Protein AF-A0A9D4V4A6-F1 (afdb_monomer)

InterPro domains:
  IPR002123 Phospholipid/glycerol acyltransferase [PF01553] (183-308)
  IPR002123 Phospholipid/glycerol acyltransferase [SM00563] (198-311)
  IPR004552 1-acyl-sn-glycerol-3-phosphate acyltransferase [TIGR00530] (189-308)

Nearest PDB structures (foldseek):
  5kym-assembly1_A  TM=8.518E-01  e=1.579E-15  Thermotoga maritima MSB8
  5kym-assembly2_B  TM=8.111E-01  e=7.199E-15  Thermotoga maritima MSB8

pLDDT: mean 73.43, std 29.11, range [24.08, 98.38]

Structure (mmCIF, N/CA/C/O backbone):
data_AF-A0A9D4V4A6-F1
#
_entry.id   AF-A0A9D4V4A6-F1
#
loop_
_atom_site.group_PDB
_atom_site.id
_atom_site.type_symbol
_atom_site.label_atom_id
_atom_site.label_alt_id
_atom_site.label_comp_id
_atom_site.label_asym_id
_atom_site.label_entity_id
_atom_site.label_seq_id
_atom_site.pdbx_PDB_ins_code
_atom_site.Cartn_x
_atom_site.Cartn_y
_atom_site.Cartn_z
_atom_site.occupancy
_atom_site.B_iso_or_equiv
_atom_site.auth_seq_id
_atom_site.auth_comp_id
_atom_site.auth_asym_id
_atom_site.auth_atom_id
_atom_site.pdbx_PDB_model_num
ATOM 1 N N . MET A 1 1 ? -19.886 52.921 24.841 1.00 33.12 1 MET A N 1
ATOM 2 C CA . MET A 1 1 ? -18.848 53.547 25.677 1.00 33.12 1 MET A CA 1
ATOM 3 C C . MET A 1 1 ? -18.000 52.444 26.282 1.00 33.12 1 MET A C 1
ATOM 5 O O . MET A 1 1 ? -18.540 51.605 26.983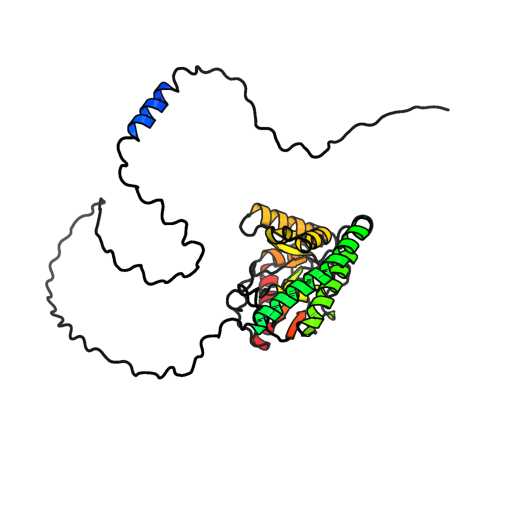 1.00 33.12 1 MET A O 1
ATOM 9 N N . ASP A 1 2 ? -16.739 52.413 25.853 1.00 33.19 2 ASP A N 1
ATOM 10 C CA . ASP A 1 2 ? -15.513 52.000 26.553 1.00 33.19 2 ASP A CA 1
ATOM 11 C C . ASP A 1 2 ? -15.452 50.735 27.424 1.00 33.19 2 ASP A C 1
ATOM 13 O O . ASP A 1 2 ? -15.999 50.678 28.517 1.00 33.19 2 ASP A O 1
ATOM 17 N N . ALA A 1 3 ? -14.615 49.785 26.980 1.00 35.69 3 ALA A N 1
ATOM 18 C CA . ALA A 1 3 ? -13.300 49.487 27.587 1.00 35.69 3 ALA A CA 1
ATOM 19 C C . ALA A 1 3 ? -12.533 48.493 26.665 1.00 35.69 3 ALA A C 1
ATOM 21 O O . ALA A 1 3 ? -12.956 47.356 26.494 1.00 35.69 3 ALA A O 1
ATOM 22 N N . ILE A 1 4 ? -11.594 48.935 25.806 1.00 36.28 4 ILE A N 1
ATOM 23 C CA . ILE A 1 4 ? -10.124 49.075 26.026 1.00 36.28 4 ILE A CA 1
ATOM 24 C C . ILE A 1 4 ? -9.421 47.694 26.152 1.00 36.28 4 ILE A C 1
ATOM 26 O O . ILE A 1 4 ? -9.558 47.022 27.160 1.00 36.28 4 ILE A O 1
ATOM 30 N N . ARG A 1 5 ? -8.847 47.119 25.074 1.00 34.75 5 ARG A N 1
ATOM 31 C CA . ARG A 1 5 ? -7.484 47.256 24.464 1.00 34.75 5 ARG A CA 1
ATOM 32 C C . ARG A 1 5 ? -6.337 46.419 25.105 1.00 34.75 5 ARG A C 1
ATOM 34 O O . ARG A 1 5 ? -5.796 46.819 26.125 1.00 34.75 5 ARG A O 1
ATOM 41 N N . LYS A 1 6 ? -5.836 45.459 24.285 1.00 40.34 6 LYS A N 1
ATOM 42 C CA . LYS A 1 6 ? -4.432 44.970 24.058 1.00 40.34 6 LYS A CA 1
ATOM 43 C C . LYS A 1 6 ? -3.769 43.975 25.057 1.00 40.34 6 LYS A C 1
ATOM 45 O O . LYS A 1 6 ? -4.149 43.979 26.216 1.00 40.34 6 LYS A O 1
ATOM 50 N N . PRO A 1 7 ? -2.658 43.266 24.684 1.00 43.44 7 PRO A N 1
ATOM 51 C CA . PRO A 1 7 ? -2.226 42.712 23.377 1.00 43.44 7 PRO A CA 1
ATOM 52 C C . PRO A 1 7 ? -1.572 41.285 23.420 1.00 43.44 7 PRO A C 1
ATOM 54 O O . PRO A 1 7 ? -1.408 40.667 24.463 1.00 43.44 7 PRO A O 1
ATOM 57 N N . LEU A 1 8 ? -1.179 40.823 22.220 1.00 38.34 8 LEU A N 1
ATOM 58 C CA . LEU A 1 8 ? -0.361 39.669 21.782 1.00 38.34 8 LEU A CA 1
ATOM 59 C C . LEU A 1 8 ? 0.948 39.350 22.550 1.00 38.34 8 LEU A C 1
ATOM 61 O O . LEU A 1 8 ? 1.603 40.278 23.015 1.00 38.34 8 LEU A O 1
ATOM 65 N N . LEU A 1 9 ? 1.366 38.062 22.478 1.00 34.69 9 LEU A N 1
ATOM 66 C CA . LEU A 1 9 ? 2.729 37.445 22.374 1.00 34.69 9 LEU A CA 1
ATOM 67 C C . LEU A 1 9 ? 2.774 36.140 23.213 1.00 34.69 9 LEU A C 1
ATOM 69 O O . LEU A 1 9 ? 2.310 36.145 24.340 1.00 34.69 9 LEU A O 1
ATOM 73 N N . GLY A 1 10 ? 3.301 34.974 22.826 1.00 28.73 10 GLY A N 1
ATOM 74 C CA . GLY A 1 10 ? 3.976 34.443 21.642 1.00 28.73 10 GLY A CA 1
ATOM 75 C C . GLY A 1 10 ? 4.349 32.970 21.942 1.00 28.73 10 GLY A C 1
ATOM 76 O O . GLY A 1 10 ? 4.636 32.633 23.088 1.00 28.73 10 GLY A O 1
ATOM 77 N N . LEU A 1 11 ? 4.323 32.072 20.950 1.00 35.72 11 LEU A N 1
ATOM 78 C CA . LEU A 1 11 ? 4.857 30.702 21.069 1.00 35.72 11 LEU A CA 1
ATOM 79 C C . LEU A 1 11 ? 5.768 30.403 19.862 1.00 35.72 11 LEU A C 1
ATOM 81 O O . LEU A 1 11 ? 5.496 30.906 18.771 1.00 35.72 11 LEU A O 1
ATOM 85 N N . PRO A 1 12 ? 6.882 29.670 20.051 1.00 34.72 12 PRO A N 1
ATOM 86 C CA . PRO A 1 12 ? 8.100 29.902 19.280 1.00 34.72 12 PRO A CA 1
ATOM 87 C C . PRO A 1 12 ? 8.178 29.126 17.958 1.00 34.72 12 PRO A C 1
ATOM 89 O O . PRO A 1 12 ? 7.567 28.073 17.775 1.00 34.72 12 PRO A O 1
ATOM 92 N N . SER A 1 13 ? 8.991 29.671 17.051 1.00 37.06 13 SER A N 1
ATOM 93 C CA . SER A 1 13 ? 9.368 29.124 15.745 1.00 37.06 13 SER A CA 1
ATOM 94 C C . SER A 1 13 ? 10.394 27.970 15.847 1.00 37.06 13 SER A C 1
ATOM 96 O O . SER A 1 13 ? 11.040 27.789 16.885 1.00 37.06 13 SER A O 1
ATOM 98 N N . PRO A 1 14 ? 10.562 27.151 14.786 1.00 35.34 14 PRO A N 1
ATOM 99 C CA . PRO A 1 14 ? 11.299 25.892 14.846 1.00 35.34 14 PRO A CA 1
ATOM 100 C C . PRO A 1 14 ? 12.791 26.068 14.516 1.00 35.34 14 PRO A C 1
ATOM 102 O O . PRO A 1 14 ? 13.216 25.808 13.395 1.00 35.34 14 PRO A O 1
ATOM 105 N N . THR A 1 15 ? 13.609 26.459 15.495 1.00 37.03 15 THR A N 1
ATOM 106 C CA . THR A 1 15 ? 15.091 26.395 15.392 1.00 37.03 15 THR A CA 1
ATOM 107 C C . THR A 1 15 ? 15.805 25.953 16.678 1.00 37.03 15 THR A C 1
ATOM 109 O O . THR A 1 15 ? 17.029 26.009 16.768 1.00 37.03 15 THR A O 1
ATOM 112 N N . ALA A 1 16 ? 15.095 25.414 17.670 1.00 35.25 16 ALA A N 1
ATOM 113 C CA . ALA A 1 16 ? 15.697 24.969 18.930 1.00 35.25 16 ALA A CA 1
ATOM 114 C C . ALA A 1 16 ? 16.057 23.467 18.930 1.00 35.25 16 ALA A C 1
ATOM 116 O O . ALA A 1 16 ? 15.443 22.681 19.640 1.00 35.25 16 ALA A O 1
ATOM 117 N N . TYR A 1 17 ? 17.054 23.056 18.139 1.00 34.41 17 TYR A N 1
ATOM 118 C CA . TYR A 1 17 ? 17.688 21.729 18.269 1.00 34.41 17 TYR A CA 1
ATOM 119 C C . TYR A 1 17 ? 19.197 21.768 17.987 1.00 34.41 17 TYR A C 1
ATOM 121 O O . TYR A 1 17 ? 19.744 20.873 17.362 1.00 34.41 17 TYR A O 1
ATOM 129 N N . LEU A 1 18 ? 19.899 22.796 18.465 1.00 33.88 18 LEU A N 1
ATOM 130 C CA . LEU A 1 18 ? 21.362 22.787 18.561 1.00 33.88 18 LEU A CA 1
ATOM 131 C C . LEU A 1 18 ? 21.797 23.603 19.784 1.00 33.88 18 LEU A C 1
ATOM 133 O O . LEU A 1 18 ? 21.949 24.818 19.698 1.00 33.88 18 LEU A O 1
ATOM 137 N N . ARG A 1 19 ? 22.007 22.944 20.931 1.00 28.44 19 ARG A N 1
ATOM 138 C CA . ARG A 1 19 ? 22.903 23.447 21.986 1.00 28.44 19 ARG A CA 1
ATOM 139 C C . ARG A 1 19 ? 23.386 22.311 22.886 1.00 28.44 19 ARG A C 1
ATOM 141 O O . ARG A 1 19 ? 22.592 21.615 23.512 1.00 28.44 19 ARG A O 1
ATOM 148 N N . ALA A 1 20 ? 24.705 22.141 22.905 1.00 30.86 20 ALA A N 1
ATOM 149 C CA . ALA A 1 20 ? 25.444 21.320 23.854 1.00 30.86 20 ALA A CA 1
ATOM 150 C C . ALA A 1 20 ? 25.345 21.908 25.279 1.00 30.86 20 ALA A C 1
ATOM 152 O O . ALA A 1 20 ? 25.213 23.128 25.412 1.00 30.86 20 ALA A O 1
ATOM 153 N N . PRO A 1 21 ? 25.436 21.093 26.345 1.00 31.72 21 PRO A N 1
ATOM 154 C CA . PRO A 1 21 ? 25.380 21.606 27.705 1.00 31.72 21 PRO A CA 1
ATOM 155 C C . PRO A 1 21 ? 26.760 22.085 28.181 1.00 31.72 21 PRO A C 1
ATOM 157 O O . PRO A 1 21 ? 27.716 21.315 28.265 1.00 31.72 21 PRO A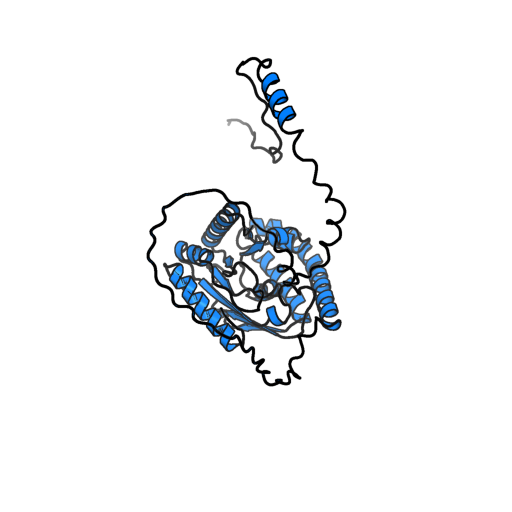 O 1
ATOM 160 N N . SER A 1 22 ? 26.837 23.374 28.520 1.00 27.45 22 SER A N 1
ATOM 161 C CA . SER A 1 22 ? 27.930 24.016 29.253 1.00 27.45 22 SER A CA 1
ATOM 162 C C . SER A 1 22 ? 27.720 23.878 30.765 1.00 27.45 22 SER A C 1
ATOM 164 O O . SER A 1 22 ? 26.643 24.182 31.274 1.00 27.45 22 SER A O 1
ATOM 166 N N . GLN A 1 23 ? 28.764 23.447 31.473 1.00 29.58 23 GLN A N 1
ATOM 167 C CA . GLN A 1 23 ? 28.838 23.332 32.935 1.00 29.58 23 GLN A CA 1
ATOM 168 C C . GLN A 1 23 ? 28.990 24.681 33.662 1.00 29.58 23 GLN A C 1
ATOM 170 O O . GLN A 1 23 ? 29.534 25.618 33.077 1.00 29.58 23 GLN A O 1
ATOM 175 N N . ARG A 1 24 ? 28.660 24.707 34.971 1.00 28.95 24 ARG A N 1
ATOM 176 C CA . ARG A 1 24 ? 29.560 24.987 36.134 1.00 28.95 24 ARG A CA 1
ATOM 177 C C . ARG A 1 24 ? 28.745 25.166 37.443 1.00 28.95 24 ARG A C 1
ATOM 179 O O . ARG A 1 24 ? 27.556 25.445 37.338 1.00 28.95 24 ARG A O 1
ATOM 186 N N . PRO A 1 25 ? 29.353 25.168 38.653 1.00 39.28 25 PRO A N 1
ATOM 187 C CA . PRO A 1 25 ? 30.600 24.522 39.081 1.00 39.28 25 PRO A CA 1
ATOM 188 C C . PRO A 1 25 ? 30.470 23.746 40.418 1.00 39.28 25 PRO A C 1
ATOM 190 O O . PRO A 1 25 ? 29.720 24.116 41.314 1.00 39.28 25 PRO A O 1
ATOM 193 N N . GLY A 1 26 ? 31.308 22.723 40.586 1.00 28.77 26 GLY A N 1
ATOM 194 C CA . GLY A 1 26 ? 31.665 22.131 41.878 1.00 28.77 26 GLY A CA 1
ATOM 195 C C . GLY A 1 26 ? 33.164 21.837 41.860 1.00 28.77 26 GLY A C 1
ATOM 196 O O . GLY A 1 26 ? 33.634 21.073 41.021 1.00 28.77 26 GLY A O 1
ATOM 197 N N . PHE A 1 27 ? 33.915 22.536 42.706 1.00 28.36 27 PHE A N 1
ATOM 198 C CA . PHE A 1 27 ? 35.374 22.519 42.795 1.00 28.36 27 PHE A CA 1
ATOM 199 C C . PHE A 1 27 ? 35.898 21.165 43.301 1.00 28.36 27 PHE A C 1
ATOM 201 O O . PHE A 1 27 ? 35.648 20.814 44.448 1.00 28.36 27 PHE A O 1
ATOM 208 N N . VAL A 1 28 ? 36.706 20.467 42.496 1.00 31.30 28 VAL A N 1
ATOM 209 C CA . VAL A 1 28 ? 37.800 19.602 42.974 1.00 31.30 28 VAL A CA 1
ATOM 210 C C . VAL A 1 28 ? 38.983 19.763 42.008 1.00 31.30 28 VAL A C 1
ATOM 212 O O . VAL A 1 28 ? 38.819 19.752 40.790 1.00 31.30 28 VAL A O 1
ATOM 215 N N . SER A 1 29 ? 40.164 19.987 42.582 1.00 27.50 29 SER A N 1
ATOM 216 C CA . SER A 1 29 ? 41.421 20.395 41.941 1.00 27.50 29 SER A CA 1
ATOM 217 C C . SER A 1 29 ? 41.897 19.486 40.792 1.00 27.50 29 SER A C 1
ATOM 219 O O . SER A 1 29 ? 41.954 18.263 40.908 1.00 27.50 29 SER A O 1
ATOM 221 N N . PHE A 1 30 ? 42.303 20.120 39.688 1.00 32.00 30 PHE A N 1
ATOM 222 C CA . PHE A 1 30 ? 42.644 19.521 38.391 1.00 32.00 30 PHE A CA 1
ATOM 223 C C . PHE A 1 30 ? 44.092 18.989 38.292 1.00 32.00 30 PHE A C 1
ATOM 225 O O . PHE A 1 30 ? 44.484 18.474 37.246 1.00 32.00 30 PHE A O 1
ATOM 232 N N . SER A 1 31 ? 44.911 19.075 39.351 1.00 38.66 31 SER A N 1
ATOM 233 C CA . SER A 1 31 ? 46.330 18.672 39.269 1.00 38.66 31 SER A CA 1
ATOM 234 C C . SER A 1 31 ? 46.617 17.205 39.628 1.00 38.66 31 SER A C 1
ATOM 236 O O . SER A 1 31 ? 47.710 16.720 39.343 1.00 38.66 31 SER A O 1
ATOM 238 N N . GLN A 1 32 ? 45.650 16.449 40.167 1.00 40.03 32 GLN A N 1
ATOM 239 C CA . GLN A 1 32 ? 45.876 15.053 40.594 1.00 40.03 32 GLN A CA 1
ATOM 240 C C . GLN A 1 32 ? 45.319 13.978 39.639 1.00 40.03 32 GLN A C 1
ATOM 242 O O . GLN A 1 32 ? 45.725 12.817 39.721 1.00 40.03 32 GLN A O 1
ATOM 247 N N . THR A 1 33 ? 44.470 14.339 38.672 1.00 39.94 33 THR A N 1
ATOM 248 C CA . THR A 1 33 ? 43.844 13.366 37.748 1.00 39.94 33 THR A CA 1
ATOM 249 C C . THR A 1 33 ? 44.627 13.184 36.437 1.00 39.94 33 THR A C 1
ATOM 251 O O . THR A 1 33 ? 44.617 12.097 35.859 1.00 39.94 33 THR A O 1
ATOM 254 N N . CYS A 1 34 ? 45.407 14.184 36.003 1.00 35.72 34 CYS A N 1
ATOM 255 C CA . CYS A 1 34 ? 46.267 14.078 34.810 1.00 35.72 34 CYS A CA 1
ATOM 256 C C . CYS A 1 34 ? 47.502 13.179 35.016 1.00 35.72 34 CYS A C 1
ATOM 258 O O . CYS A 1 34 ? 47.946 12.519 34.076 1.00 35.72 34 CYS A O 1
ATOM 260 N N . ALA A 1 35 ? 48.007 13.056 36.249 1.00 38.62 35 ALA A N 1
ATOM 261 C CA . ALA A 1 35 ? 49.155 12.198 36.556 1.00 38.62 35 ALA A CA 1
ATOM 262 C C . ALA A 1 35 ? 48.815 10.689 36.548 1.00 38.62 35 ALA A C 1
ATOM 264 O O . ALA A 1 35 ? 49.697 9.855 36.349 1.00 38.62 35 ALA A O 1
ATOM 265 N N . ARG A 1 36 ? 47.534 10.313 36.702 1.00 39.31 36 ARG A N 1
ATOM 266 C CA . ARG A 1 36 ? 47.092 8.903 36.695 1.00 39.31 36 ARG A CA 1
ATOM 267 C C . ARG A 1 36 ? 46.644 8.392 35.318 1.00 39.31 36 ARG A C 1
ATOM 269 O O . ARG A 1 36 ? 46.725 7.190 35.080 1.00 39.31 36 ARG A O 1
ATOM 276 N N . LEU A 1 37 ? 46.277 9.268 34.375 1.00 35.94 37 LEU A N 1
ATOM 277 C CA . LEU A 1 37 ? 45.965 8.863 32.993 1.00 35.94 37 LEU A CA 1
ATOM 278 C C . LEU A 1 37 ? 47.210 8.710 32.100 1.00 35.94 37 LEU A C 1
ATOM 280 O O . LEU A 1 37 ? 47.252 7.804 31.266 1.00 35.94 37 LEU A O 1
ATOM 284 N N . GLN A 1 38 ? 48.270 9.498 32.316 1.00 38.09 38 GLN A N 1
ATOM 285 C CA . GLN A 1 38 ? 49.525 9.338 31.563 1.00 38.09 38 GLN A CA 1
ATOM 286 C C . GLN A 1 38 ? 50.336 8.090 31.969 1.00 38.09 38 GLN A C 1
ATOM 288 O O . GLN A 1 38 ? 51.102 7.571 31.155 1.00 38.09 38 GLN A O 1
ATOM 293 N N . ALA A 1 39 ? 50.125 7.547 33.173 1.00 38.16 39 ALA A N 1
ATOM 294 C CA . ALA A 1 39 ? 50.754 6.300 33.625 1.00 38.16 39 ALA A CA 1
ATOM 295 C C . ALA A 1 39 ? 50.037 5.023 33.128 1.00 38.16 39 ALA A C 1
ATOM 297 O O . ALA A 1 39 ? 50.656 3.958 33.074 1.00 38.16 39 ALA A O 1
ATOM 298 N N . SER A 1 40 ? 48.764 5.127 32.722 1.00 36.16 40 SER A N 1
ATOM 299 C CA . SER A 1 40 ? 47.980 4.012 32.164 1.00 36.16 40 SER A CA 1
ATOM 300 C C . SER A 1 40 ? 48.121 3.923 30.632 1.00 36.16 40 SER A C 1
ATOM 302 O O . SER A 1 40 ? 48.255 2.835 30.075 1.00 36.16 40 SER A O 1
ATOM 304 N N . LEU A 1 41 ? 48.265 5.064 29.943 1.00 35.75 41 LEU A N 1
ATOM 305 C CA . LEU A 1 41 ? 48.495 5.111 28.489 1.00 35.75 41 LEU A CA 1
ATOM 306 C C . LEU A 1 41 ? 49.928 4.734 28.061 1.00 35.75 41 LEU A C 1
ATOM 308 O O . LEU A 1 41 ? 50.122 4.245 26.952 1.00 35.75 41 LEU A O 1
ATOM 312 N N . ARG A 1 42 ? 50.934 4.847 28.943 1.00 34.66 42 ARG A N 1
ATOM 313 C CA . ARG A 1 42 ? 52.304 4.355 28.667 1.00 34.66 42 ARG A CA 1
ATOM 314 C C . ARG A 1 42 ? 52.504 2.858 28.931 1.00 34.66 42 ARG A C 1
ATOM 316 O O . ARG A 1 42 ? 53.527 2.312 28.529 1.00 34.66 42 ARG A O 1
ATOM 323 N N . ARG A 1 43 ? 51.534 2.176 29.555 1.00 33.41 43 ARG A N 1
ATOM 324 C CA . ARG A 1 43 ? 51.579 0.721 29.800 1.00 33.41 43 ARG A CA 1
ATOM 325 C C . ARG A 1 43 ? 50.842 -0.107 28.739 1.00 33.41 43 ARG A C 1
ATOM 327 O O . ARG A 1 43 ? 51.077 -1.305 28.653 1.00 33.41 43 ARG A O 1
ATOM 334 N N . CYS A 1 44 ? 50.041 0.530 27.881 1.00 32.69 44 CYS A N 1
ATOM 335 C CA . CYS A 1 44 ? 49.404 -0.111 26.722 1.00 32.69 44 CYS A CA 1
ATOM 336 C C . CYS A 1 44 ? 50.225 0.012 25.419 1.00 32.69 44 CYS A C 1
ATOM 338 O O . CYS A 1 44 ? 49.934 -0.662 24.439 1.00 32.69 44 CYS A O 1
ATOM 340 N N . HIS A 1 45 ? 51.290 0.822 25.402 1.00 32.12 45 HIS A N 1
ATOM 341 C CA . HIS A 1 45 ? 52.081 1.102 24.194 1.00 32.12 45 HIS A CA 1
ATOM 342 C C . HIS A 1 45 ? 53.327 0.208 24.013 1.00 32.12 45 HIS A C 1
ATOM 344 O O . HIS A 1 45 ? 54.259 0.571 23.303 1.00 32.12 45 HIS A O 1
ATOM 350 N N . LYS A 1 46 ? 53.361 -0.973 24.649 1.00 33.81 46 LYS A N 1
ATOM 351 C CA . LYS A 1 46 ? 54.470 -1.945 24.526 1.00 33.81 46 LYS A CA 1
ATOM 352 C C . LYS A 1 46 ? 54.036 -3.394 24.256 1.00 33.81 46 LYS A C 1
ATOM 354 O O . LYS A 1 46 ? 54.814 -4.315 24.465 1.00 33.81 46 LYS A O 1
ATOM 359 N N . GLY A 1 47 ? 52.823 -3.607 23.747 1.00 41.81 47 GLY A N 1
ATOM 360 C CA . GLY A 1 47 ? 52.329 -4.954 23.451 1.00 41.81 47 GLY A CA 1
ATOM 361 C C . GLY A 1 47 ? 51.252 -4.992 22.376 1.00 41.81 47 GLY A C 1
ATOM 362 O O . GLY A 1 47 ? 50.154 -5.439 22.665 1.00 41.81 47 GLY A O 1
ATOM 363 N N . MET A 1 48 ? 51.543 -4.495 21.168 1.00 29.44 48 MET A N 1
ATOM 364 C CA . MET A 1 48 ? 50.820 -4.858 19.935 1.00 29.44 48 MET A CA 1
ATOM 365 C C . MET A 1 48 ? 51.577 -4.325 18.705 1.00 29.44 48 MET A C 1
ATOM 367 O O . MET A 1 48 ? 51.128 -3.436 17.991 1.00 29.44 48 MET A O 1
ATOM 371 N N . LEU A 1 49 ? 52.778 -4.859 18.471 1.00 32.38 49 LEU A N 1
ATOM 372 C CA . LEU A 1 49 ? 53.334 -4.943 17.121 1.00 32.38 49 LEU A CA 1
ATOM 373 C C . LEU A 1 49 ? 52.836 -6.275 16.556 1.00 32.38 49 LEU A C 1
ATOM 375 O O . LEU A 1 49 ? 53.298 -7.310 17.015 1.00 32.38 49 LEU A O 1
ATOM 379 N N . VAL A 1 50 ? 51.832 -6.217 15.679 1.00 35.97 50 VAL A N 1
ATOM 380 C CA . VAL A 1 50 ? 51.477 -7.119 14.557 1.00 35.97 50 VAL A CA 1
ATOM 381 C C . VAL A 1 50 ? 50.004 -6.826 14.242 1.00 35.97 50 VAL A C 1
ATOM 383 O O . VA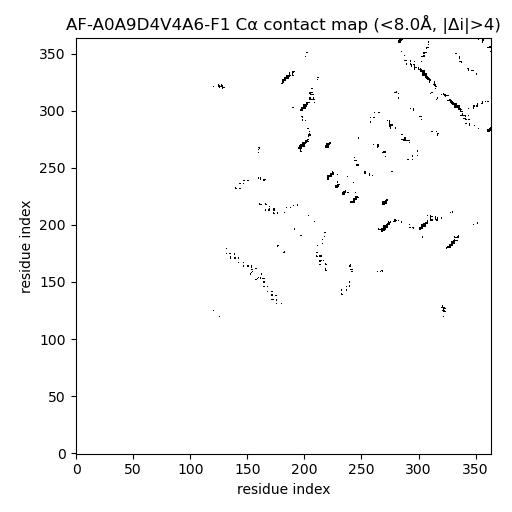L A 1 50 ? 49.094 -7.457 14.766 1.00 35.97 50 VAL A O 1
ATOM 386 N N . ALA A 1 51 ? 49.772 -5.805 13.420 1.00 30.12 51 ALA A N 1
ATOM 387 C CA . ALA A 1 51 ? 48.508 -5.577 12.720 1.00 30.12 51 ALA A CA 1
ATOM 388 C C . ALA A 1 51 ? 48.787 -4.670 11.515 1.00 30.12 51 ALA A C 1
ATOM 390 O O . ALA A 1 51 ? 48.313 -3.544 11.423 1.00 30.12 51 ALA A O 1
ATOM 391 N N . GLN A 1 52 ? 49.635 -5.153 10.609 1.00 29.55 52 GLN A N 1
ATOM 392 C CA . GLN A 1 52 ? 49.850 -4.541 9.304 1.00 29.55 52 GLN A CA 1
ATOM 393 C C . GLN A 1 52 ? 49.048 -5.339 8.276 1.00 29.55 52 GLN A C 1
ATOM 395 O O . GLN A 1 52 ? 49.603 -6.076 7.475 1.00 29.55 52 GLN A O 1
ATOM 400 N N . LEU A 1 53 ? 47.721 -5.245 8.370 1.00 32.53 53 LEU A N 1
ATOM 401 C CA . LEU A 1 53 ? 46.767 -5.778 7.395 1.00 32.53 53 LEU A CA 1
ATOM 402 C C . LEU A 1 53 ? 45.554 -4.845 7.337 1.00 32.53 53 LEU A C 1
ATOM 404 O O . LEU A 1 53 ? 44.461 -5.186 7.763 1.00 32.53 53 LEU A O 1
ATOM 408 N N . GLU A 1 54 ? 45.762 -3.642 6.813 1.00 34.47 54 GLU A N 1
ATOM 409 C CA . GLU A 1 54 ? 44.669 -2.767 6.390 1.00 34.47 54 GLU A CA 1
ATOM 410 C C . GLU A 1 54 ? 45.177 -1.846 5.280 1.00 34.47 54 GLU A C 1
ATOM 412 O O . GLU A 1 54 ? 45.628 -0.729 5.522 1.00 34.47 54 GLU A O 1
ATOM 417 N N . LYS A 1 55 ? 45.160 -2.354 4.040 1.00 29.17 55 LYS A N 1
ATOM 418 C CA . LYS A 1 55 ? 45.051 -1.499 2.843 1.00 29.17 55 LYS A CA 1
ATOM 419 C C . LYS A 1 55 ? 44.575 -2.176 1.552 1.00 29.17 55 LYS A C 1
ATOM 421 O O . LYS A 1 55 ? 44.380 -1.466 0.577 1.00 29.17 55 LYS A O 1
ATOM 426 N N . GLU A 1 56 ? 44.249 -3.473 1.550 1.00 30.09 56 GLU A N 1
ATOM 427 C CA . GLU A 1 56 ? 43.693 -4.143 0.351 1.00 30.09 56 GLU A CA 1
ATOM 428 C C . GLU A 1 56 ? 42.345 -4.864 0.560 1.00 30.09 56 GLU A C 1
ATOM 430 O O . GLU A 1 56 ? 41.970 -5.734 -0.215 1.00 30.09 56 GLU A O 1
ATOM 435 N N . SER A 1 57 ? 41.551 -4.471 1.565 1.00 29.72 57 SER A N 1
ATOM 436 C CA . SER A 1 57 ? 40.216 -5.058 1.821 1.00 29.72 57 SER A CA 1
ATOM 437 C C . SER A 1 57 ? 39.049 -4.061 1.695 1.00 29.72 57 SER A C 1
ATOM 439 O O . SER A 1 57 ? 37.966 -4.295 2.230 1.00 29.72 57 SER A O 1
ATOM 441 N N . LEU A 1 58 ? 39.234 -2.942 0.985 1.00 28.91 58 LEU A N 1
ATOM 442 C CA . LEU A 1 58 ? 38.170 -1.948 0.746 1.00 28.91 58 LEU A CA 1
ATOM 443 C C . LEU A 1 58 ? 37.760 -1.800 -0.730 1.00 28.91 58 LEU A C 1
ATOM 445 O O . LEU A 1 58 ? 36.899 -0.983 -1.041 1.00 28.91 58 LEU A O 1
ATOM 449 N N . SER A 1 59 ? 38.287 -2.633 -1.634 1.00 30.22 59 SER A N 1
ATOM 450 C CA . SER A 1 59 ? 37.924 -2.629 -3.063 1.00 30.22 59 SER A CA 1
ATOM 451 C C . SER A 1 59 ? 37.100 -3.843 -3.531 1.00 30.22 59 SER A C 1
ATOM 453 O O . SER A 1 59 ? 36.637 -3.847 -4.671 1.00 30.22 59 SER A O 1
ATOM 455 N N . SER A 1 60 ? 36.827 -4.845 -2.679 1.00 28.83 60 SER A N 1
ATOM 456 C CA . SER A 1 60 ? 36.044 -6.042 -3.064 1.00 28.83 60 SER A CA 1
ATOM 457 C C . SER A 1 60 ? 34.595 -6.072 -2.555 1.00 28.83 60 SER A C 1
ATOM 459 O O . SER A 1 60 ? 33.807 -6.903 -3.004 1.00 28.83 60 SER A O 1
ATOM 461 N N . CYS A 1 61 ? 34.169 -5.113 -1.724 1.00 28.33 61 CYS A N 1
ATOM 462 C CA . CYS A 1 61 ? 32.797 -5.066 -1.190 1.00 28.33 61 CYS A CA 1
ATOM 463 C C . CYS A 1 61 ? 31.726 -4.641 -2.230 1.00 28.33 61 CYS A C 1
ATOM 465 O O . CYS A 1 61 ? 30.557 -4.473 -1.894 1.00 28.33 61 CYS A O 1
ATOM 467 N N . PHE A 1 62 ? 32.107 -4.488 -3.506 1.00 28.89 62 PHE A N 1
ATOM 468 C CA . PHE A 1 62 ? 31.218 -4.122 -4.618 1.00 28.89 62 PHE A CA 1
ATOM 469 C C . PHE A 1 62 ? 30.880 -5.270 -5.586 1.00 28.89 62 PHE A C 1
ATOM 471 O O . PHE A 1 62 ? 30.187 -5.047 -6.578 1.00 28.89 62 PHE A O 1
ATOM 478 N N . ARG A 1 63 ? 31.311 -6.509 -5.319 1.00 28.72 63 ARG A N 1
ATOM 479 C CA . ARG A 1 63 ? 30.897 -7.683 -6.106 1.00 28.72 63 ARG A CA 1
ATOM 480 C C . ARG A 1 63 ? 30.445 -8.802 -5.176 1.00 28.72 63 ARG A C 1
ATOM 482 O O . ARG A 1 63 ? 31.254 -9.512 -4.597 1.00 28.72 63 ARG A O 1
ATOM 489 N N . GLY A 1 64 ? 29.130 -8.920 -5.010 1.00 30.75 64 GLY A N 1
ATOM 490 C CA . GLY A 1 64 ? 28.515 -9.970 -4.208 1.00 30.75 64 GLY A CA 1
ATOM 491 C C . GLY A 1 64 ? 28.682 -11.347 -4.843 1.00 30.75 64 GLY A C 1
ATOM 492 O O . GLY A 1 64 ? 28.074 -11.610 -5.874 1.00 30.75 64 GLY A O 1
ATOM 493 N N . VAL A 1 65 ? 29.452 -12.212 -4.183 1.00 29.61 65 VAL A N 1
ATOM 494 C CA . VAL A 1 65 ? 29.392 -13.678 -4.271 1.00 29.61 65 VAL A CA 1
ATOM 495 C C . VAL A 1 65 ? 29.838 -14.207 -2.903 1.00 29.61 65 VAL A C 1
ATOM 497 O O . VAL A 1 65 ? 30.967 -13.959 -2.493 1.00 29.61 65 VAL A O 1
ATOM 500 N N . TRP A 1 66 ? 28.959 -14.893 -2.172 1.00 26.55 66 TRP A N 1
ATOM 501 C CA . TRP A 1 66 ? 29.353 -15.690 -1.006 1.00 26.55 66 TRP A CA 1
ATOM 502 C C . TRP A 1 66 ? 29.384 -17.151 -1.449 1.00 26.55 66 TRP A C 1
ATOM 504 O O . TRP A 1 66 ? 28.330 -17.739 -1.678 1.00 26.55 66 TRP A O 1
ATOM 514 N N . ASP A 1 67 ? 30.583 -17.708 -1.599 1.00 25.30 67 ASP A N 1
ATOM 515 C CA . ASP A 1 67 ? 30.805 -19.143 -1.777 1.00 25.30 67 ASP A CA 1
ATOM 516 C C . ASP A 1 67 ? 31.126 -19.758 -0.406 1.00 25.30 67 ASP A C 1
ATOM 518 O O . ASP A 1 67 ? 32.113 -19.411 0.250 1.00 25.30 67 ASP A O 1
ATOM 522 N N . VAL A 1 68 ? 30.246 -20.643 0.057 1.00 32.59 68 VAL A N 1
ATOM 523 C CA . VAL A 1 68 ? 30.354 -21.355 1.333 1.00 32.59 68 VAL A CA 1
ATOM 524 C C . VAL A 1 68 ? 31.214 -22.604 1.123 1.00 32.59 68 VAL A C 1
ATOM 526 O O . VAL A 1 68 ? 30.735 -23.724 1.235 1.00 32.59 68 VAL A O 1
ATOM 529 N N . SER A 1 69 ? 32.496 -22.404 0.807 1.00 29.08 69 SER A N 1
ATOM 530 C CA . SER A 1 69 ? 33.457 -23.503 0.581 1.00 29.08 69 SER A CA 1
ATOM 531 C C . SER A 1 69 ? 34.860 -23.232 1.151 1.00 29.08 69 SER A C 1
ATOM 533 O O . SER A 1 69 ? 35.811 -23.956 0.858 1.00 29.08 69 SER A O 1
ATOM 535 N N . ALA A 1 70 ? 35.022 -22.203 1.991 1.00 29.47 70 ALA A N 1
ATOM 536 C CA . ALA A 1 70 ? 36.331 -21.751 2.483 1.00 29.47 70 ALA A CA 1
ATOM 537 C C . ALA A 1 70 ? 36.496 -21.827 4.014 1.00 29.47 70 ALA A C 1
ATOM 539 O O . ALA A 1 70 ? 37.244 -21.049 4.598 1.00 29.47 70 ALA A O 1
ATOM 540 N N . CYS A 1 71 ? 35.825 -22.772 4.681 1.00 28.84 71 CYS A N 1
ATOM 541 C CA . CYS A 1 71 ? 35.970 -22.994 6.126 1.00 28.84 71 CYS A CA 1
ATOM 542 C C . CYS A 1 71 ? 36.357 -24.445 6.458 1.00 28.84 71 CYS A C 1
ATOM 544 O O . CYS A 1 71 ? 35.768 -25.086 7.319 1.00 28.84 71 CYS A O 1
ATOM 546 N N . SER A 1 72 ? 37.353 -24.976 5.746 1.00 29.78 72 SER A N 1
ATOM 547 C CA . SER A 1 72 ? 38.089 -26.187 6.128 1.00 29.78 72 SER A CA 1
ATOM 548 C C . SER A 1 72 ? 39.443 -26.181 5.420 1.00 29.78 72 SER A C 1
ATOM 550 O O . SER A 1 72 ? 39.598 -26.758 4.346 1.00 29.78 72 SER A O 1
ATOM 552 N N . ARG A 1 73 ? 40.411 -25.416 5.944 1.00 31.48 73 ARG A N 1
ATOM 553 C CA . ARG A 1 73 ? 41.813 -25.536 5.493 1.00 31.48 73 ARG A CA 1
ATOM 554 C C . ARG A 1 73 ? 42.901 -25.015 6.435 1.00 31.48 73 ARG A C 1
ATOM 556 O O . ARG A 1 73 ? 44.067 -25.121 6.087 1.00 31.48 73 ARG A O 1
ATOM 563 N N . TYR A 1 74 ? 42.567 -24.544 7.637 1.00 29.67 74 TYR A N 1
ATOM 564 C CA . TYR A 1 74 ? 43.578 -24.162 8.629 1.00 29.67 74 TYR A CA 1
ATOM 565 C C . TYR A 1 74 ? 43.212 -24.709 10.006 1.00 29.67 74 TYR A C 1
ATOM 567 O O . TYR A 1 74 ? 42.718 -24.001 10.878 1.00 29.67 74 TYR A O 1
ATOM 575 N N . GLY A 1 75 ? 43.427 -26.012 10.186 1.00 29.67 75 GLY A N 1
ATOM 576 C CA . GLY A 1 75 ? 43.510 -26.599 11.514 1.00 29.67 75 GLY A CA 1
ATOM 577 C C . GLY A 1 75 ? 44.820 -26.172 12.166 1.00 29.67 75 GLY A C 1
ATOM 578 O O . GLY A 1 75 ? 45.880 -26.571 11.701 1.00 29.67 75 GLY A O 1
ATOM 579 N N . LEU A 1 76 ? 44.746 -25.387 13.241 1.00 29.95 76 LEU A N 1
ATOM 580 C CA . LEU A 1 76 ? 45.840 -25.219 14.193 1.00 29.95 76 LEU A CA 1
ATOM 581 C C . LEU A 1 76 ? 45.288 -25.124 15.620 1.00 29.95 76 LEU A C 1
ATOM 583 O O . LEU A 1 76 ? 44.291 -24.467 15.911 1.00 29.95 76 LEU A O 1
ATOM 587 N N . CYS A 1 77 ? 45.964 -25.884 16.470 1.00 29.16 77 CYS A N 1
ATOM 588 C CA . CYS A 1 77 ? 45.630 -26.307 17.817 1.00 29.16 77 CYS A CA 1
ATOM 589 C C . CYS A 1 77 ? 45.722 -25.219 18.903 1.00 29.16 77 CYS A C 1
ATOM 591 O O . CYS A 1 77 ? 46.639 -24.409 18.920 1.00 29.16 77 CYS A O 1
ATOM 593 N N . ALA A 1 78 ? 44.843 -25.393 19.896 1.00 29.64 78 ALA A N 1
ATOM 594 C CA . ALA A 1 78 ? 45.078 -25.351 21.345 1.00 29.64 78 ALA A CA 1
ATOM 595 C C . ALA A 1 78 ? 45.638 -24.083 22.025 1.00 29.64 78 ALA A C 1
ATOM 597 O O . ALA A 1 78 ? 46.817 -23.764 21.927 1.00 29.64 78 ALA A O 1
ATOM 598 N N . TRP A 1 79 ? 44.854 -23.558 22.976 1.00 24.25 79 TRP A N 1
ATOM 599 C CA . TRP A 1 79 ? 45.372 -23.220 24.307 1.00 24.25 79 TRP A CA 1
ATOM 600 C C . TRP A 1 79 ? 44.317 -23.502 25.389 1.00 24.25 79 TRP A C 1
ATOM 602 O O . TRP A 1 79 ? 43.143 -23.172 25.249 1.00 24.25 79 TRP A O 1
ATOM 612 N N . ARG A 1 80 ? 44.746 -24.187 26.454 1.00 28.03 80 ARG A N 1
ATOM 613 C CA . ARG A 1 80 ? 43.936 -24.777 27.533 1.00 28.03 80 ARG A CA 1
ATOM 614 C C . ARG A 1 80 ? 44.331 -24.143 28.867 1.00 28.03 80 ARG A C 1
ATOM 616 O O . ARG A 1 80 ? 45.520 -23.946 29.087 1.00 28.03 80 ARG A O 1
ATOM 623 N N . LYS A 1 81 ? 43.367 -23.947 29.775 1.00 29.41 81 LYS A N 1
ATOM 624 C CA . LYS A 1 81 ? 43.431 -24.044 31.261 1.00 29.41 81 LYS A CA 1
ATOM 625 C C . LYS A 1 81 ? 42.043 -23.620 31.788 1.00 29.41 81 LYS A C 1
ATOM 627 O O . LYS A 1 81 ? 41.489 -22.670 31.266 1.00 29.41 81 LYS A O 1
ATOM 632 N N . LYS A 1 82 ? 41.413 -24.209 32.805 1.00 26.62 82 LYS A N 1
ATOM 633 C CA . LYS A 1 82 ? 41.719 -25.316 33.725 1.00 26.62 82 LYS A CA 1
ATOM 634 C C . LYS A 1 82 ? 40.451 -25.489 34.580 1.00 26.62 82 LYS A C 1
ATOM 636 O O . LYS A 1 82 ? 40.038 -24.510 35.183 1.00 26.62 82 LYS A O 1
ATOM 641 N N . THR A 1 83 ? 39.930 -26.698 34.739 1.00 27.77 83 THR A N 1
ATOM 642 C CA . THR A 1 83 ? 39.264 -27.121 35.983 1.00 27.77 83 THR A CA 1
ATOM 643 C C . THR A 1 83 ? 39.467 -28.626 36.134 1.00 27.77 83 THR A C 1
ATOM 645 O O . THR A 1 83 ? 39.288 -29.404 35.201 1.00 27.77 83 THR A O 1
ATOM 648 N N . HIS A 1 84 ? 39.992 -28.999 37.297 1.00 26.44 84 HIS A N 1
ATOM 649 C CA . HIS A 1 84 ? 40.334 -30.355 37.704 1.00 26.44 84 HIS A CA 1
ATOM 650 C C . HIS A 1 84 ? 39.071 -31.118 38.104 1.00 26.44 84 HIS A C 1
ATOM 652 O O . HIS A 1 84 ? 38.279 -30.556 38.847 1.00 26.44 84 HIS A O 1
ATOM 658 N N . TRP A 1 85 ? 38.954 -32.401 37.748 1.00 25.12 85 TRP A N 1
ATOM 659 C CA . TRP A 1 85 ? 38.347 -33.410 38.624 1.00 25.12 85 TRP A CA 1
ATOM 660 C C . TRP A 1 85 ? 38.931 -34.806 38.348 1.00 25.12 85 TRP A C 1
ATOM 662 O O . TRP A 1 85 ? 39.433 -35.090 37.262 1.00 25.12 85 TRP A O 1
ATOM 672 N N . ARG A 1 86 ? 38.980 -35.598 39.422 1.00 24.08 86 ARG A N 1
ATOM 673 C CA . ARG A 1 86 ? 39.832 -36.769 39.683 1.00 24.08 86 ARG A CA 1
ATOM 674 C C . ARG A 1 86 ? 39.573 -37.997 38.801 1.00 24.08 86 ARG A C 1
ATOM 676 O O . ARG A 1 86 ? 38.452 -38.294 38.413 1.00 24.08 86 ARG A O 1
ATOM 683 N N . ILE A 1 87 ? 40.655 -38.754 38.620 1.00 26.81 87 ILE A N 1
ATOM 684 C CA . ILE A 1 87 ? 40.747 -40.090 38.023 1.00 26.81 87 ILE A CA 1
ATOM 685 C C . ILE A 1 87 ? 40.219 -41.146 39.006 1.00 26.81 87 ILE A C 1
ATOM 687 O O . ILE A 1 87 ? 40.697 -41.227 40.136 1.00 26.81 87 ILE A O 1
ATOM 691 N N . GLY A 1 88 ? 39.319 -42.009 38.532 1.00 28.16 88 GLY A N 1
ATOM 692 C CA . GLY A 1 88 ? 39.067 -43.343 39.077 1.00 28.16 88 GLY A CA 1
ATOM 693 C C . GLY A 1 88 ? 39.341 -44.385 37.991 1.00 28.16 88 GLY A C 1
ATOM 694 O O . GLY A 1 88 ? 38.648 -44.423 36.979 1.00 28.16 88 GLY A O 1
ATOM 695 N N . ARG A 1 89 ? 40.383 -45.204 38.173 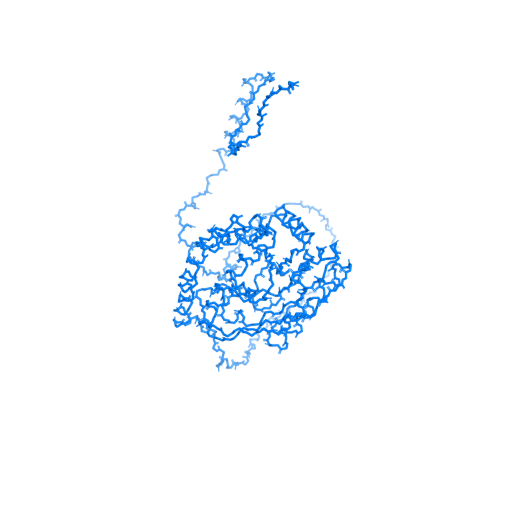1.00 26.75 89 ARG A N 1
ATOM 696 C CA . ARG A 1 89 ? 40.713 -46.353 37.312 1.00 26.75 89 ARG A CA 1
ATOM 697 C C . ARG A 1 89 ? 39.716 -47.491 37.553 1.00 26.75 89 ARG A C 1
ATOM 699 O O . ARG A 1 89 ? 39.614 -47.950 38.686 1.00 26.75 89 ARG A O 1
ATOM 706 N N . LYS A 1 90 ? 39.150 -48.069 36.490 1.00 29.81 90 LYS A N 1
ATOM 707 C CA . LYS A 1 90 ? 38.887 -49.517 36.416 1.00 29.81 90 LYS A CA 1
ATOM 708 C C . LYS A 1 90 ? 39.291 -50.053 35.041 1.00 29.81 90 LYS A C 1
ATOM 710 O O . LYS A 1 90 ? 39.076 -49.413 34.019 1.00 29.81 90 LYS A O 1
ATOM 715 N N . LYS A 1 91 ? 39.981 -51.193 35.092 1.00 31.14 91 LYS A N 1
ATOM 716 C CA . LYS A 1 91 ? 40.572 -51.964 33.995 1.00 31.14 91 LYS A CA 1
ATOM 717 C C . LYS A 1 91 ? 39.476 -52.660 33.178 1.00 31.14 91 LYS A C 1
ATOM 719 O O . LYS A 1 91 ? 38.502 -53.124 33.758 1.00 31.14 91 LYS A O 1
ATOM 724 N N . GLY A 1 92 ? 39.704 -52.804 31.876 1.00 28.70 92 GLY A N 1
ATOM 725 C CA . GLY A 1 92 ? 38.901 -53.635 30.980 1.00 28.70 92 GLY A CA 1
ATOM 726 C C . GLY A 1 92 ? 39.422 -53.505 29.555 1.00 28.70 92 GLY A C 1
ATOM 727 O O . GLY A 1 92 ? 39.020 -52.605 28.828 1.00 28.70 92 GLY A O 1
ATOM 728 N N . ALA A 1 93 ? 40.392 -54.343 29.199 1.00 28.83 93 ALA A N 1
ATOM 729 C CA . ALA A 1 93 ? 40.935 -54.432 27.853 1.00 28.83 93 ALA A CA 1
ATOM 730 C C . ALA A 1 93 ? 39.995 -55.274 26.979 1.00 28.83 93 ALA A C 1
ATOM 732 O O . ALA A 1 93 ? 39.745 -56.433 27.293 1.00 28.83 93 ALA A O 1
ATOM 733 N N . ALA A 1 94 ? 39.526 -54.701 25.874 1.00 29.09 94 ALA A N 1
ATOM 734 C CA . ALA A 1 94 ? 39.022 -55.433 24.720 1.00 29.09 94 ALA A CA 1
ATOM 735 C C . ALA A 1 94 ? 39.542 -54.704 23.475 1.00 29.09 94 ALA A C 1
ATOM 737 O O . ALA A 1 94 ? 39.092 -53.611 23.135 1.00 29.09 94 ALA A O 1
ATOM 738 N N . ARG A 1 95 ? 40.583 -55.272 22.862 1.00 25.67 95 ARG A N 1
ATOM 739 C CA . ARG A 1 95 ? 41.163 -54.815 21.599 1.00 25.67 95 ARG A CA 1
ATOM 740 C C . ARG A 1 95 ? 40.309 -55.421 20.485 1.00 25.67 95 ARG A C 1
ATOM 742 O O . ARG A 1 95 ? 40.353 -56.627 20.282 1.00 25.67 95 ARG A O 1
ATOM 749 N N . CYS A 1 96 ? 39.512 -54.595 19.817 1.00 26.92 96 CYS A N 1
ATOM 750 C CA . CYS A 1 96 ? 38.793 -54.969 18.604 1.00 26.92 96 CYS A CA 1
ATOM 751 C C . CYS A 1 96 ? 39.505 -54.278 17.436 1.00 26.92 96 CYS A C 1
ATOM 753 O O . CYS A 1 96 ? 39.441 -53.057 17.295 1.00 26.92 96 CYS A O 1
ATOM 755 N N . GLU A 1 97 ? 40.273 -55.051 16.672 1.00 28.98 97 GLU A N 1
ATOM 756 C CA . GLU A 1 97 ? 40.849 -54.624 15.399 1.00 28.98 97 GLU A CA 1
ATOM 757 C C . GLU A 1 97 ? 39.714 -54.559 14.371 1.00 28.98 97 GLU A C 1
ATOM 759 O O . GLU A 1 97 ? 39.199 -55.586 13.941 1.00 28.98 97 GLU A O 1
ATOM 764 N N . MET A 1 98 ? 39.293 -53.348 14.001 1.00 27.78 98 MET A N 1
ATOM 765 C CA . MET A 1 98 ? 38.460 -53.133 12.818 1.00 27.78 98 MET A CA 1
ATOM 766 C C . MET A 1 98 ? 39.364 -52.714 11.665 1.00 27.78 98 MET A C 1
ATOM 768 O O . MET A 1 98 ? 39.849 -51.585 11.599 1.00 27.78 98 MET A O 1
ATOM 772 N N . THR A 1 99 ? 39.590 -53.654 10.756 1.00 29.09 99 THR A N 1
ATOM 773 C CA . THR A 1 99 ? 40.098 -53.417 9.410 1.00 29.09 99 THR A CA 1
ATOM 774 C C . THR A 1 99 ? 39.058 -52.609 8.630 1.00 29.09 99 THR A C 1
ATOM 776 O O . THR A 1 99 ? 37.981 -53.092 8.293 1.00 29.09 99 THR A O 1
ATOM 779 N N . ALA A 1 100 ? 39.360 -51.341 8.358 1.00 29.83 100 ALA A N 1
ATOM 780 C CA . ALA A 1 100 ? 38.537 -50.502 7.497 1.00 29.83 100 ALA A CA 1
ATOM 781 C C . ALA A 1 100 ? 38.807 -50.855 6.024 1.00 29.83 100 ALA A C 1
ATOM 783 O O . ALA A 1 100 ? 39.722 -50.317 5.404 1.00 29.83 100 ALA A O 1
ATOM 784 N N . SER A 1 101 ? 38.014 -51.764 5.453 1.00 29.89 101 SER A N 1
ATOM 785 C CA . SER A 1 101 ? 37.902 -51.922 4.001 1.00 29.89 101 SER A CA 1
ATOM 786 C C . SER A 1 101 ? 36.945 -50.856 3.463 1.00 29.89 101 SER A C 1
ATOM 788 O O . SER A 1 101 ? 35.725 -50.992 3.557 1.00 29.89 101 SER A O 1
ATOM 790 N N . ALA A 1 102 ? 37.491 -49.771 2.917 1.00 31.39 102 ALA A N 1
ATOM 791 C CA . ALA A 1 102 ? 36.712 -48.763 2.208 1.00 31.39 102 ALA A CA 1
ATOM 792 C C . ALA A 1 102 ? 36.278 -49.317 0.839 1.00 31.39 102 ALA A C 1
ATOM 794 O O . ALA A 1 102 ? 37.007 -49.217 -0.145 1.00 31.39 102 ALA A O 1
ATOM 795 N N . GLN A 1 103 ? 35.090 -49.921 0.771 1.00 29.36 103 GLN A N 1
ATOM 796 C CA . GLN A 1 103 ? 34.401 -50.147 -0.497 1.00 29.36 103 GLN A CA 1
ATOM 797 C C . GLN A 1 103 ? 33.702 -48.848 -0.903 1.00 29.36 103 GLN A C 1
ATOM 799 O O . GLN A 1 103 ? 32.709 -48.441 -0.304 1.00 29.36 103 GLN A O 1
ATOM 804 N N . VAL A 1 104 ? 34.255 -48.184 -1.918 1.00 32.16 104 VAL A N 1
ATOM 805 C CA . VAL A 1 104 ? 33.610 -47.072 -2.621 1.00 32.16 104 VAL A CA 1
ATOM 806 C C . VAL A 1 104 ? 32.465 -47.657 -3.447 1.00 32.16 104 VAL A C 1
ATOM 808 O O . VAL A 1 104 ? 32.674 -48.163 -4.547 1.00 32.16 104 VAL A O 1
ATOM 811 N N . SER A 1 105 ? 31.250 -47.629 -2.906 1.00 31.39 105 SER A N 1
ATOM 812 C CA . SER A 1 105 ? 30.035 -47.894 -3.669 1.00 31.39 105 SER A CA 1
ATOM 813 C C . SER A 1 105 ? 29.738 -46.683 -4.556 1.00 31.39 105 SER A C 1
ATOM 815 O O . SER A 1 105 ? 29.341 -45.616 -4.089 1.00 31.39 105 SER A O 1
ATOM 817 N N . GLN A 1 106 ? 29.986 -46.837 -5.858 1.00 30.78 106 GLN A N 1
ATOM 818 C CA . GLN A 1 106 ? 29.574 -45.875 -6.875 1.00 30.78 106 GLN A CA 1
ATOM 819 C C . GLN A 1 106 ? 28.041 -45.814 -6.904 1.00 30.78 106 GLN A C 1
ATOM 821 O O . GLN A 1 106 ? 27.374 -46.800 -7.213 1.00 30.78 106 GLN A O 1
ATOM 826 N N . ALA A 1 107 ? 27.482 -44.657 -6.548 1.00 33.56 107 ALA A N 1
ATOM 827 C CA . ALA A 1 107 ? 26.071 -44.362 -6.760 1.00 33.56 107 ALA A CA 1
ATOM 828 C C . ALA A 1 107 ? 25.779 -44.304 -8.274 1.00 33.56 107 ALA A C 1
ATOM 830 O O . ALA A 1 107 ? 26.629 -43.832 -9.033 1.00 33.56 107 ALA A O 1
ATOM 831 N N . PRO A 1 108 ? 24.604 -44.766 -8.736 1.00 31.62 108 PRO A N 1
ATOM 832 C CA . PRO A 1 108 ? 24.268 -44.746 -10.151 1.00 31.62 108 PRO A CA 1
ATOM 833 C C . PRO A 1 108 ? 24.155 -43.300 -10.644 1.00 31.62 108 PRO A C 1
ATOM 835 O O . PRO A 1 108 ? 23.452 -42.479 -10.047 1.00 31.62 108 PRO A O 1
ATOM 838 N N . ASN A 1 109 ? 24.858 -43.006 -11.741 1.00 35.03 109 ASN A N 1
ATOM 839 C CA . ASN A 1 109 ? 24.753 -41.757 -12.489 1.00 35.03 109 ASN A CA 1
ATOM 840 C C . ASN A 1 109 ? 23.290 -41.546 -12.896 1.00 35.03 109 ASN A C 1
ATOM 842 O O . ASN A 1 109 ? 22.796 -42.183 -13.822 1.00 35.03 109 ASN A O 1
ATOM 846 N N . SER A 1 110 ? 22.590 -40.666 -12.180 1.00 38.78 110 SER A N 1
ATOM 847 C CA . SER A 1 110 ? 21.326 -40.118 -12.654 1.00 38.78 110 SER A CA 1
ATOM 848 C C . SER A 1 110 ? 21.657 -38.969 -13.596 1.00 38.78 110 SER A C 1
ATOM 850 O O . SER A 1 110 ? 22.202 -37.944 -13.183 1.00 38.78 110 SER A O 1
ATOM 852 N N . ASP A 1 111 ? 21.361 -39.181 -14.875 1.00 29.86 111 ASP A N 1
ATOM 853 C CA . ASP A 1 111 ? 21.366 -38.162 -15.915 1.00 29.86 111 ASP A CA 1
ATOM 854 C C . ASP A 1 111 ? 20.446 -37.001 -15.511 1.00 29.86 111 ASP A C 1
ATOM 856 O O . ASP A 1 111 ? 19.238 -37.014 -15.735 1.00 29.86 111 ASP A O 1
ATOM 860 N N . TRP A 1 112 ? 21.024 -35.959 -14.915 1.00 35.44 112 TRP A N 1
ATOM 861 C CA . TRP A 1 112 ? 20.379 -34.656 -14.758 1.00 35.44 112 TRP A CA 1
ATOM 862 C C . TRP A 1 112 ? 20.574 -33.821 -16.029 1.00 35.44 112 TRP A C 1
ATOM 864 O O . TRP A 1 112 ? 21.133 -32.726 -16.007 1.00 35.44 112 TRP A O 1
ATOM 874 N N . SER A 1 113 ? 20.094 -34.331 -17.162 1.00 35.81 113 SER A N 1
ATOM 875 C CA . SER A 1 113 ? 19.925 -33.572 -18.402 1.00 35.81 113 SER A CA 1
ATOM 876 C C . SER A 1 113 ? 18.478 -33.075 -18.496 1.00 35.81 113 SER A C 1
ATOM 878 O O . SER A 1 113 ? 17.653 -33.614 -19.223 1.00 35.81 113 SER A O 1
ATOM 880 N N . GLY A 1 114 ? 18.127 -32.035 -17.727 1.00 37.88 114 GLY A N 1
ATOM 881 C CA . GLY A 1 114 ? 16.761 -31.496 -17.826 1.00 37.88 114 GLY A CA 1
ATOM 882 C C . GLY A 1 114 ? 16.327 -30.356 -16.912 1.00 37.88 114 GLY A C 1
ATOM 883 O O . GLY A 1 114 ? 15.202 -29.890 -17.054 1.00 37.88 114 GLY A O 1
ATOM 884 N N . SER A 1 115 ? 17.174 -29.851 -16.015 1.00 36.28 115 SER A N 1
ATOM 885 C CA . SER A 1 115 ? 16.816 -28.697 -15.179 1.00 36.28 115 SER A CA 1
ATOM 886 C C . SER A 1 115 ? 17.569 -27.470 -15.665 1.00 36.28 115 SER A C 1
ATOM 888 O O . SER A 1 115 ? 18.653 -27.159 -15.174 1.00 36.28 115 SER A O 1
ATOM 890 N N . THR A 1 116 ? 17.016 -26.767 -16.656 1.00 38.03 116 THR A N 1
ATOM 891 C CA . THR A 1 116 ? 17.495 -25.428 -17.013 1.00 38.03 116 THR A CA 1
ATOM 892 C C . THR A 1 116 ? 17.499 -24.575 -15.746 1.00 38.03 116 THR A C 1
ATOM 894 O O . THR A 1 116 ? 16.434 -24.261 -15.209 1.00 38.03 116 THR A O 1
ATOM 897 N N . ALA A 1 117 ? 18.687 -24.209 -15.255 1.00 41.72 117 ALA A N 1
ATOM 898 C CA . ALA A 1 117 ? 18.834 -23.162 -14.252 1.00 41.72 117 ALA A CA 1
ATOM 899 C C . ALA A 1 117 ? 17.977 -21.959 -14.685 1.00 41.72 117 ALA A C 1
ATOM 901 O O . ALA A 1 117 ? 17.952 -21.662 -15.885 1.00 41.72 117 ALA A O 1
ATOM 902 N N . PRO A 1 118 ? 17.247 -21.282 -13.777 1.00 52.16 118 PRO A N 1
ATOM 903 C CA . PRO A 1 118 ? 16.389 -20.176 -14.171 1.00 52.16 118 PRO A CA 1
ATOM 904 C C . PRO A 1 118 ? 17.256 -19.138 -14.875 1.00 52.16 118 PRO A C 1
ATOM 906 O O . PRO A 1 118 ? 18.092 -18.482 -14.252 1.00 52.16 118 PRO A O 1
ATOM 909 N N . SER A 1 119 ? 17.087 -19.035 -16.194 1.00 61.94 119 SER A N 1
ATOM 910 C CA . SER A 1 119 ? 17.822 -18.094 -17.022 1.00 61.94 119 SER A CA 1
ATOM 911 C C . SER A 1 119 ? 17.657 -16.713 -16.399 1.00 61.94 119 SER A C 1
ATOM 913 O O . SER A 1 119 ? 16.525 -16.297 -16.117 1.00 61.94 119 SER A O 1
ATOM 915 N N . GLY A 1 120 ? 18.775 -16.030 -16.145 1.00 70.94 120 GLY A N 1
ATOM 916 C CA . GLY A 1 120 ? 18.770 -14.676 -15.605 1.00 70.94 120 GLY A CA 1
ATOM 917 C C . GLY A 1 120 ? 17.844 -13.742 -16.401 1.00 70.94 120 GLY A C 1
ATOM 918 O O . GLY A 1 120 ? 17.426 -14.059 -17.518 1.00 70.94 120 GLY A O 1
ATOM 919 N N . PRO A 1 121 ? 17.487 -12.579 -15.839 1.00 81.19 121 PRO A N 1
ATOM 920 C CA . PRO A 1 121 ? 16.524 -11.683 -16.465 1.00 81.19 121 PRO A CA 1
ATOM 921 C C . PRO A 1 121 ? 16.940 -11.313 -17.891 1.00 81.19 121 PRO A C 1
ATOM 923 O O . PRO A 1 121 ? 18.051 -10.832 -18.122 1.00 81.19 121 PRO A O 1
ATOM 926 N N . THR A 1 122 ? 16.031 -11.524 -18.843 1.00 91.38 122 THR A N 1
ATOM 927 C CA . THR A 1 122 ? 16.288 -11.250 -20.263 1.00 91.38 122 THR A CA 1
ATOM 928 C C . THR A 1 122 ? 16.418 -9.746 -20.509 1.00 91.38 122 THR A C 1
ATOM 930 O O . THR A 1 122 ? 15.812 -8.929 -19.809 1.00 91.38 122 THR A O 1
ATOM 933 N N . PHE A 1 123 ? 17.153 -9.356 -21.554 1.00 93.19 123 PHE A N 1
ATOM 934 C CA . PHE A 1 123 ? 17.288 -7.949 -21.949 1.00 93.19 123 PHE A CA 1
ATOM 935 C C . PHE A 1 123 ? 15.923 -7.264 -22.140 1.00 93.19 123 PHE A C 1
ATOM 937 O O . PHE A 1 123 ? 15.691 -6.179 -21.609 1.00 93.19 123 PHE A O 1
ATOM 944 N N . ARG A 1 124 ? 14.970 -7.944 -22.795 1.00 94.06 124 ARG A N 1
ATOM 945 C CA . ARG A 1 124 ? 13.598 -7.448 -22.994 1.00 94.06 124 ARG A CA 1
ATOM 946 C C . ARG A 1 124 ? 12.892 -7.131 -21.672 1.00 94.06 124 ARG A C 1
ATOM 948 O O . ARG A 1 124 ? 12.205 -6.118 -21.578 1.00 94.06 124 ARG A O 1
ATOM 955 N N . GLN A 1 125 ? 13.063 -7.968 -20.648 1.00 94.56 125 GLN A N 1
ATOM 956 C CA . GLN A 1 125 ? 12.459 -7.738 -19.330 1.00 94.56 125 GLN A CA 1
ATOM 957 C C . GLN A 1 125 ? 13.086 -6.538 -18.606 1.00 94.56 125 GLN A C 1
ATOM 959 O O . GLN A 1 125 ? 12.383 -5.827 -17.888 1.00 94.56 125 GLN A O 1
ATOM 964 N N . ARG A 1 126 ? 14.385 -6.284 -18.806 1.00 95.62 126 ARG A N 1
ATOM 965 C CA . ARG A 1 126 ? 15.064 -5.096 -18.264 1.00 95.62 126 ARG A CA 1
ATOM 966 C C . ARG A 1 126 ? 14.613 -3.817 -18.956 1.00 95.62 126 ARG A C 1
ATOM 968 O O . ARG A 1 126 ? 14.288 -2.848 -18.280 1.00 95.62 126 ARG A O 1
ATOM 975 N N . VAL A 1 127 ? 14.513 -3.834 -20.286 1.00 96.69 127 VAL A N 1
ATOM 976 C CA . VAL A 1 127 ? 13.955 -2.714 -21.060 1.00 96.69 127 VAL A CA 1
ATOM 977 C C . VAL A 1 127 ? 12.523 -2.428 -20.616 1.00 96.69 127 VAL A C 1
ATOM 979 O O . VAL A 1 127 ? 12.187 -1.285 -20.334 1.00 96.69 127 VAL A O 1
ATOM 982 N N . ARG A 1 128 ? 11.694 -3.465 -20.447 1.00 96.81 128 ARG A N 1
ATOM 983 C CA . ARG A 1 128 ? 10.324 -3.307 -19.944 1.00 96.81 128 ARG A CA 1
ATOM 984 C C . ARG A 1 128 ? 10.281 -2.684 -18.545 1.00 96.81 128 ARG A C 1
ATOM 986 O O . ARG A 1 128 ? 9.442 -1.821 -18.311 1.00 96.81 128 ARG A O 1
ATOM 993 N N . ALA A 1 129 ? 11.171 -3.086 -17.633 1.00 96.38 129 ALA A N 1
ATOM 994 C CA . ALA A 1 129 ? 11.274 -2.480 -16.302 1.00 96.38 129 ALA A CA 1
ATOM 995 C C . ALA A 1 129 ? 11.713 -1.014 -16.370 1.00 96.38 129 ALA A C 1
ATOM 997 O O . ALA A 1 129 ? 11.131 -0.164 -15.702 1.00 96.38 129 ALA A O 1
ATOM 998 N N . PHE A 1 130 ? 12.702 -0.704 -17.209 1.00 97.19 130 PHE A N 1
ATOM 999 C CA . PHE A 1 130 ? 13.133 0.668 -17.448 1.00 97.19 130 PHE A CA 1
ATOM 1000 C C . PHE A 1 130 ? 11.977 1.527 -17.972 1.00 97.19 130 PHE A C 1
ATOM 1002 O O . PHE A 1 130 ? 11.684 2.568 -17.389 1.00 97.19 130 PHE A O 1
ATOM 1009 N N . CYS A 1 131 ? 11.253 1.054 -18.991 1.00 97.56 131 CYS A N 1
ATOM 1010 C CA . CYS A 1 131 ? 10.055 1.719 -19.495 1.00 97.56 131 CYS A CA 1
ATOM 1011 C C . CYS A 1 131 ? 9.009 1.912 -18.390 1.00 97.56 131 CYS A C 1
ATOM 1013 O O . CYS A 1 131 ? 8.446 2.993 -18.292 1.00 97.56 131 CYS A O 1
ATOM 1015 N N . PHE A 1 132 ? 8.787 0.918 -17.523 1.00 97.31 132 PHE A N 1
ATOM 1016 C CA . PHE A 1 132 ? 7.864 1.042 -16.390 1.00 97.31 132 PHE A CA 1
ATOM 1017 C C . PHE A 1 132 ? 8.252 2.187 -15.451 1.00 97.31 132 PHE A C 1
ATOM 1019 O O . PHE A 1 132 ? 7.399 2.992 -15.080 1.00 97.31 132 PHE A O 1
ATOM 1026 N N . TYR A 1 133 ? 9.534 2.306 -15.097 1.00 96.69 133 TYR A N 1
ATOM 1027 C CA . TYR A 1 133 ? 10.002 3.408 -14.258 1.00 96.69 133 TYR A CA 1
ATOM 1028 C C . TYR A 1 133 ? 9.934 4.761 -14.977 1.00 96.69 133 TYR A C 1
ATOM 1030 O O . TYR A 1 133 ? 9.505 5.745 -14.381 1.00 96.69 133 TYR A O 1
ATOM 1038 N N . VAL A 1 134 ? 10.288 4.835 -16.259 1.00 97.50 134 VAL A N 1
ATOM 1039 C CA . VAL A 1 134 ? 10.148 6.078 -17.034 1.00 97.50 134 VAL A CA 1
ATOM 1040 C C . VAL A 1 134 ? 8.686 6.510 -17.085 1.00 97.50 134 VAL A C 1
ATOM 1042 O O . VAL A 1 134 ? 8.368 7.636 -16.713 1.00 97.50 134 VAL A O 1
ATOM 1045 N N . THR A 1 135 ? 7.780 5.605 -17.456 1.00 97.31 135 THR A N 1
ATOM 1046 C CA . THR A 1 135 ? 6.342 5.878 -17.489 1.00 97.31 135 THR A CA 1
ATOM 1047 C C . THR A 1 135 ? 5.829 6.303 -16.121 1.00 97.31 135 THR A C 1
ATOM 1049 O O . THR A 1 135 ? 5.111 7.298 -16.039 1.00 97.31 135 THR A O 1
ATOM 1052 N N . THR A 1 136 ? 6.218 5.609 -15.041 1.00 96.25 136 THR A N 1
ATOM 1053 C CA . THR A 1 136 ? 5.745 5.980 -13.706 1.00 96.25 136 THR A CA 1
ATOM 1054 C C . THR A 1 136 ? 6.169 7.398 -13.348 1.00 96.25 136 THR A C 1
ATOM 1056 O O . THR A 1 136 ? 5.326 8.149 -12.882 1.00 96.25 136 THR A O 1
ATOM 1059 N N . TYR A 1 137 ? 7.409 7.816 -13.632 1.00 96.94 137 TYR A N 1
ATOM 1060 C CA . TYR A 1 137 ? 7.864 9.181 -13.346 1.00 96.94 137 TYR A CA 1
ATOM 1061 C C . TYR A 1 137 ? 7.234 10.238 -14.260 1.00 96.94 137 TYR A C 1
ATOM 1063 O O . TYR A 1 137 ? 6.870 11.306 -13.770 1.00 96.94 137 TYR A O 1
ATOM 1071 N N . VAL A 1 138 ? 7.052 9.945 -15.551 1.00 97.88 138 VAL A N 1
ATOM 1072 C CA . VAL A 1 138 ? 6.384 10.850 -16.503 1.00 97.88 138 VAL A CA 1
ATOM 1073 C C . VAL A 1 138 ? 4.939 11.120 -16.082 1.00 97.88 138 VAL A C 1
ATOM 1075 O O . VAL A 1 138 ? 4.495 12.261 -16.140 1.00 97.88 138 VAL A O 1
ATOM 1078 N N . VAL A 1 139 ? 4.219 10.098 -15.610 1.00 97.69 139 VAL A N 1
ATOM 1079 C CA . VAL A 1 139 ? 2.854 10.250 -15.083 1.00 97.69 139 VAL A CA 1
ATOM 1080 C C . VAL A 1 139 ? 2.860 10.914 -13.701 1.00 97.69 139 VAL A C 1
ATOM 1082 O O . VAL A 1 139 ? 2.024 11.774 -13.424 1.00 97.69 139 VAL A O 1
ATOM 1085 N N . ALA A 1 140 ? 3.806 10.550 -12.832 1.00 96.69 140 ALA A N 1
ATOM 1086 C CA . ALA A 1 140 ? 3.896 11.077 -11.472 1.00 96.69 140 ALA A CA 1
ATOM 1087 C C . ALA A 1 140 ? 4.153 12.578 -11.436 1.00 96.69 140 ALA A C 1
ATOM 1089 O O . ALA A 1 140 ? 3.602 13.267 -10.586 1.00 96.69 140 ALA A O 1
ATOM 1090 N N . PHE A 1 141 ? 5.019 13.072 -12.321 1.00 97.62 141 PHE A N 1
ATOM 1091 C CA . PHE A 1 141 ? 5.495 14.448 -12.298 1.00 97.62 141 PHE A CA 1
ATOM 1092 C C . PHE A 1 141 ? 4.352 15.476 -12.360 1.00 97.62 141 PHE A C 1
ATOM 1094 O O . PHE A 1 141 ? 4.211 16.226 -11.394 1.00 97.62 141 PHE A O 1
ATOM 1101 N N . PRO A 1 142 ? 3.479 15.507 -13.389 1.00 97.94 142 PRO A N 1
ATOM 1102 C CA . PRO A 1 142 ? 2.369 16.459 -13.432 1.00 97.94 142 PRO A CA 1
ATOM 1103 C C . PRO A 1 142 ? 1.365 16.232 -12.295 1.00 97.94 142 PRO A C 1
ATOM 1105 O O . PRO A 1 142 ? 0.916 17.192 -11.668 1.00 97.94 142 PRO A O 1
ATOM 1108 N N . LEU A 1 143 ? 1.053 14.972 -11.970 1.00 97.88 143 LEU A N 1
ATOM 1109 C CA . LEU A 1 143 ? 0.125 14.645 -10.886 1.00 97.88 143 LEU A CA 1
ATOM 1110 C C . LEU A 1 143 ? 0.638 15.131 -9.528 1.00 97.88 143 LEU A C 1
ATOM 1112 O O . LEU A 1 143 ? -0.150 15.605 -8.719 1.00 97.88 143 LEU A O 1
ATOM 1116 N N . PHE A 1 144 ? 1.946 15.091 -9.289 1.00 97.81 144 PHE A N 1
ATOM 1117 C CA . PHE A 1 144 ? 2.558 15.587 -8.062 1.00 97.81 144 PHE A CA 1
ATOM 1118 C C . PHE A 1 144 ? 2.370 17.099 -7.885 1.00 97.81 144 PHE A C 1
ATOM 1120 O O . PHE A 1 144 ? 2.048 17.542 -6.784 1.00 97.81 144 PHE A O 1
ATOM 1127 N N . PHE A 1 145 ? 2.487 17.903 -8.946 1.00 98.00 145 PHE A N 1
ATOM 1128 C CA . PHE A 1 145 ? 2.187 19.338 -8.849 1.00 98.00 145 PHE A CA 1
ATOM 1129 C C . PHE A 1 145 ? 0.706 19.595 -8.569 1.00 98.00 145 PHE A C 1
ATOM 1131 O O . PHE A 1 145 ? 0.385 20.467 -7.761 1.00 98.00 145 PHE A O 1
ATOM 1138 N N . VAL A 1 146 ? -0.192 18.785 -9.139 1.00 97.94 146 VAL A N 1
ATOM 1139 C CA . VAL A 1 146 ? -1.615 18.814 -8.768 1.00 97.94 146 VAL A CA 1
ATOM 1140 C C . VAL A 1 146 ? -1.785 18.480 -7.283 1.00 97.94 146 VAL A C 1
ATOM 1142 O O . VAL A 1 146 ? -2.481 19.211 -6.581 1.00 97.94 146 VAL A O 1
ATOM 1145 N N . MET A 1 147 ? -1.102 17.449 -6.767 1.00 97.44 147 MET A N 1
ATOM 1146 C CA . MET A 1 147 ? -1.122 17.104 -5.338 1.00 97.44 147 MET A CA 1
ATOM 1147 C C . MET A 1 147 ? -0.676 18.279 -4.460 1.00 97.44 147 MET A C 1
ATOM 1149 O O . MET A 1 147 ? -1.313 18.531 -3.439 1.00 97.44 147 MET A O 1
ATOM 115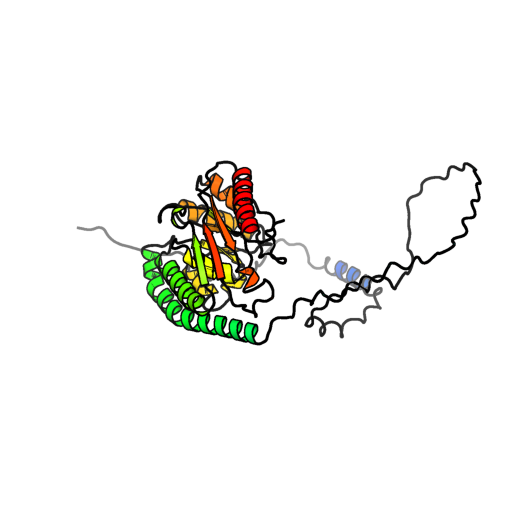3 N N . LEU A 1 148 ? 0.390 18.998 -4.835 1.00 97.50 148 LEU A N 1
ATOM 1154 C CA . LEU A 1 148 ? 0.871 20.173 -4.097 1.00 97.50 148 LEU A CA 1
ATOM 1155 C C . LEU A 1 148 ? -0.160 21.301 -4.096 1.00 97.50 148 LEU A C 1
ATOM 1157 O O . LEU A 1 148 ? -0.435 21.873 -3.042 1.00 97.50 148 LEU A O 1
ATOM 1161 N N . PHE A 1 149 ? -0.752 21.584 -5.255 1.00 97.62 149 PHE A N 1
ATOM 1162 C CA . PHE A 1 149 ? -1.747 22.640 -5.410 1.00 97.62 149 PHE A CA 1
ATOM 1163 C C . PHE A 1 149 ? -3.002 22.384 -4.564 1.00 97.62 149 PHE A C 1
ATOM 1165 O O . PHE A 1 149 ? -3.501 23.289 -3.897 1.00 97.62 149 PHE A O 1
ATOM 1172 N N . VAL A 1 150 ? -3.491 21.138 -4.527 1.00 97.00 150 VAL A N 1
ATOM 1173 C CA . VAL A 1 150 ? -4.698 20.783 -3.760 1.00 97.00 150 VAL A CA 1
ATOM 1174 C C . VAL A 1 150 ? -4.426 20.520 -2.274 1.00 97.00 150 VAL A C 1
ATOM 1176 O O . VAL A 1 150 ? -5.363 20.480 -1.476 1.00 97.00 150 VAL A O 1
ATOM 1179 N N . GLN A 1 151 ? -3.163 20.352 -1.867 1.00 96.38 151 GLN A N 1
ATOM 1180 C CA . GLN A 1 151 ? -2.787 20.007 -0.493 1.00 96.38 151 GLN A CA 1
ATOM 1181 C C . GLN A 1 151 ? -3.378 20.924 0.597 1.00 96.38 151 GLN A C 1
ATOM 1183 O O . GLN A 1 151 ? -3.877 20.370 1.582 1.00 96.38 151 GLN A O 1
ATOM 1188 N N . PRO A 1 152 ? -3.352 22.271 0.498 1.00 96.62 152 PRO A N 1
ATOM 1189 C CA . PRO A 1 152 ? -3.948 23.124 1.531 1.00 96.62 152 PRO A CA 1
ATOM 1190 C C . PRO A 1 152 ? -5.451 22.859 1.703 1.00 96.62 152 PRO A C 1
ATOM 1192 O O . PRO A 1 152 ? -5.920 22.727 2.833 1.00 96.62 152 PRO A O 1
ATOM 1195 N N . TYR A 1 153 ? -6.184 22.669 0.602 1.00 95.81 153 TYR A N 1
ATOM 1196 C CA . TYR A 1 153 ? -7.613 22.339 0.627 1.00 95.81 153 TYR A CA 1
ATOM 1197 C C . TYR A 1 153 ? -7.870 20.972 1.260 1.00 95.81 153 TYR A C 1
ATOM 1199 O O . TYR A 1 153 ? -8.772 20.826 2.082 1.00 95.81 153 TYR A O 1
ATOM 1207 N N . VAL A 1 154 ? -7.038 19.975 0.944 1.00 95.56 154 VAL A N 1
ATOM 1208 C CA . VAL A 1 154 ? -7.126 18.644 1.558 1.00 95.56 154 VAL A CA 1
ATOM 1209 C C . VAL A 1 154 ? -6.886 18.718 3.064 1.00 95.56 154 VAL A C 1
ATOM 1211 O O . VAL A 1 154 ? -7.621 18.099 3.825 1.00 95.56 154 VAL A O 1
ATOM 1214 N N . LEU A 1 155 ? -5.895 19.482 3.527 1.00 94.50 155 LEU A N 1
ATOM 1215 C CA . LEU A 1 155 ? -5.632 19.626 4.963 1.00 94.50 155 LEU A CA 1
ATOM 1216 C C . LEU A 1 155 ? -6.740 20.379 5.709 1.00 94.50 155 LEU A C 1
ATOM 1218 O O . LEU A 1 155 ? -6.898 20.152 6.910 1.00 94.50 155 LEU A O 1
ATOM 1222 N N . MET A 1 156 ? -7.486 21.236 5.010 1.00 94.50 156 MET A N 1
ATOM 1223 C CA . MET A 1 156 ? -8.621 21.974 5.558 1.00 94.50 156 MET A CA 1
ATOM 1224 C C . MET A 1 156 ? -9.897 21.120 5.620 1.00 94.50 156 MET A C 1
ATOM 1226 O O . MET A 1 156 ? -10.560 21.107 6.651 1.00 94.50 156 MET A O 1
ATOM 1230 N N . LEU A 1 157 ? -10.224 20.391 4.546 1.00 93.81 157 LEU A N 1
ATOM 1231 C CA . LEU A 1 157 ? -11.510 19.692 4.389 1.00 93.81 157 LEU A CA 1
ATOM 1232 C C . LEU A 1 157 ? -11.463 18.203 4.767 1.00 93.81 157 LEU A C 1
ATOM 1234 O O . LEU A 1 157 ? -12.436 17.659 5.276 1.00 93.81 157 LEU A O 1
ATOM 1238 N N . ASP A 1 158 ? -10.339 17.527 4.521 1.00 92.06 158 ASP A N 1
ATOM 1239 C CA . ASP A 1 158 ? -10.169 16.087 4.741 1.00 92.06 158 ASP A CA 1
ATOM 1240 C C . ASP A 1 158 ? -8.748 15.770 5.235 1.00 92.06 158 ASP A C 1
ATOM 1242 O O . ASP A 1 158 ? -7.947 15.064 4.608 1.00 92.06 158 ASP A O 1
ATOM 1246 N N . ARG A 1 159 ? -8.422 16.333 6.403 1.00 90.62 159 ARG A N 1
ATOM 1247 C CA . ARG A 1 159 ? -7.083 16.268 7.002 1.00 90.62 159 ARG A CA 1
ATOM 1248 C C . ARG A 1 159 ? -6.560 14.838 7.175 1.00 90.62 159 ARG A C 1
ATOM 1250 O O . ARG A 1 159 ? -5.346 14.607 7.081 1.00 90.62 159 ARG A O 1
ATOM 1257 N N . HIS A 1 160 ? -7.461 13.903 7.476 1.00 89.56 160 HIS A N 1
ATOM 1258 C CA . HIS A 1 160 ? -7.131 12.551 7.921 1.00 89.56 160 HIS A CA 1
ATOM 1259 C C . HIS A 1 160 ? -7.217 11.515 6.795 1.00 89.56 160 HIS A C 1
ATOM 1261 O O . HIS A 1 160 ? -6.227 10.817 6.550 1.00 89.56 160 HIS A O 1
ATOM 1267 N N . LYS A 1 161 ? -8.342 11.424 6.068 1.00 90.44 161 LYS A N 1
ATOM 1268 C CA . LYS A 1 161 ? -8.508 10.409 5.013 1.00 90.44 161 LYS A CA 1
ATOM 1269 C C . LYS A 1 161 ? -7.757 10.811 3.750 1.00 90.44 161 LYS A C 1
ATOM 1271 O O . LYS A 1 161 ? -7.174 9.942 3.100 1.00 90.44 161 LYS A O 1
ATOM 1276 N N . ARG A 1 162 ? -7.658 12.112 3.457 1.00 94.56 162 ARG A N 1
ATOM 1277 C CA . ARG A 1 162 ? -6.992 12.672 2.268 1.00 94.56 162 ARG A CA 1
ATOM 1278 C C . ARG A 1 162 ? -7.449 11.966 0.982 1.00 94.56 162 ARG A C 1
ATOM 1280 O O . ARG A 1 162 ? -6.618 11.529 0.183 1.00 94.56 162 ARG A O 1
ATOM 1287 N N . LYS A 1 163 ? -8.770 11.820 0.814 1.00 94.38 163 LYS A N 1
ATOM 1288 C CA . LYS A 1 163 ? -9.444 11.095 -0.280 1.00 94.38 163 LYS A CA 1
ATOM 1289 C C . LYS A 1 163 ? -8.949 11.558 -1.652 1.00 94.38 163 LYS A C 1
ATOM 1291 O O . LYS A 1 163 ? -8.618 10.721 -2.485 1.00 94.38 163 LYS A O 1
ATOM 1296 N N . LEU A 1 164 ? -8.798 12.870 -1.852 1.00 95.50 164 LEU A N 1
ATOM 1297 C CA . LEU A 1 164 ? -8.305 13.433 -3.113 1.00 95.50 164 LEU A CA 1
ATOM 1298 C C . LEU A 1 164 ? -6.855 13.024 -3.424 1.00 95.50 164 LEU A C 1
ATOM 1300 O O . LEU A 1 164 ? -6.569 12.609 -4.541 1.00 95.50 164 LEU A O 1
ATOM 1304 N N . GLN A 1 165 ? -5.952 13.051 -2.436 1.00 95.69 165 GLN A N 1
ATOM 1305 C CA . GLN A 1 165 ? -4.566 12.596 -2.634 1.00 95.69 165 GLN A CA 1
ATOM 1306 C C . GLN A 1 165 ? -4.504 11.098 -2.948 1.00 95.69 165 GLN A C 1
ATOM 1308 O O . GLN A 1 165 ? -3.747 10.660 -3.812 1.00 95.69 165 GLN A O 1
ATOM 1313 N N . HIS A 1 166 ? -5.341 10.301 -2.278 1.00 95.56 166 HIS A N 1
ATOM 1314 C CA . HIS A 1 166 ? -5.467 8.883 -2.589 1.00 95.56 166 HIS A CA 1
ATOM 1315 C C . HIS A 1 166 ? -5.997 8.656 -4.014 1.00 95.56 166 HIS A C 1
ATOM 1317 O O . HIS A 1 166 ? -5.463 7.809 -4.723 1.00 95.56 166 HIS A O 1
ATOM 1323 N N . PHE A 1 167 ? -6.989 9.433 -4.458 1.00 96.75 167 PHE A N 1
ATOM 1324 C CA . PHE A 1 167 ? -7.507 9.369 -5.825 1.00 96.75 167 PHE A CA 1
ATOM 1325 C C . PHE A 1 167 ? -6.437 9.711 -6.869 1.00 96.75 167 PHE A C 1
ATOM 1327 O O . PHE A 1 167 ? -6.308 8.992 -7.857 1.00 96.75 167 PHE A O 1
ATOM 1334 N N . ILE A 1 168 ? -5.619 10.742 -6.632 1.00 97.06 168 ILE A N 1
ATOM 1335 C CA . ILE A 1 168 ? -4.501 11.086 -7.523 1.00 97.06 168 ILE A CA 1
ATOM 1336 C C . ILE A 1 168 ? -3.497 9.926 -7.610 1.00 97.06 168 ILE A C 1
ATOM 1338 O O . ILE A 1 168 ? -3.076 9.559 -8.706 1.00 97.06 168 ILE A O 1
ATOM 1342 N N . ASN A 1 169 ? -3.172 9.277 -6.487 1.00 96.50 169 ASN A N 1
ATOM 1343 C CA . ASN A 1 169 ? -2.314 8.087 -6.495 1.00 96.50 169 ASN A CA 1
ATOM 1344 C C . ASN A 1 169 ? -2.970 6.877 -7.179 1.00 96.50 169 ASN A C 1
ATOM 1346 O O . ASN A 1 169 ? -2.278 6.138 -7.877 1.00 96.50 169 ASN A O 1
ATOM 1350 N N . LYS A 1 170 ? -4.290 6.683 -7.040 1.00 96.62 170 LYS A N 1
ATOM 1351 C CA . LYS A 1 170 ? -5.046 5.675 -7.805 1.00 96.62 170 LYS A CA 1
ATOM 1352 C C . LYS A 1 170 ? -4.950 5.949 -9.300 1.00 96.62 170 LYS A C 1
ATOM 1354 O O . LYS A 1 170 ? -4.708 5.013 -10.059 1.00 96.62 170 LYS A O 1
ATOM 1359 N N . LEU A 1 171 ? -5.114 7.200 -9.728 1.00 97.50 171 LEU A N 1
ATOM 1360 C CA . LEU A 1 171 ? -4.993 7.592 -11.131 1.00 97.50 171 LEU A CA 1
ATOM 1361 C C . LEU A 1 171 ? -3.578 7.326 -11.650 1.00 97.50 171 LEU A C 1
ATOM 1363 O O . LEU A 1 171 ? -3.424 6.661 -12.672 1.00 97.50 171 LEU A O 1
ATOM 1367 N N . TRP A 1 172 ? -2.559 7.765 -10.910 1.00 97.19 172 TRP A N 1
ATOM 1368 C CA . TRP A 1 172 ? -1.160 7.487 -11.224 1.00 97.19 172 TRP A CA 1
ATOM 1369 C C . TRP A 1 172 ? -0.911 5.982 -11.374 1.00 97.19 172 TRP A C 1
ATOM 1371 O O . TRP A 1 172 ? -0.426 5.534 -12.414 1.00 97.19 172 TRP A O 1
ATOM 1381 N N . ALA A 1 173 ? -1.298 5.184 -10.376 1.00 96.62 173 ALA A N 1
ATOM 1382 C CA . ALA A 1 173 ? -1.115 3.743 -10.416 1.00 96.62 173 ALA A CA 1
ATOM 1383 C C . ALA A 1 173 ? -1.865 3.107 -11.593 1.00 96.62 173 ALA A C 1
ATOM 1385 O O . ALA A 1 173 ? -1.280 2.318 -12.326 1.00 96.62 173 ALA A O 1
ATOM 1386 N N . SER A 1 174 ? -3.119 3.493 -11.830 1.00 96.69 174 SER A N 1
ATOM 1387 C CA . SER A 1 174 ? -3.949 2.951 -12.912 1.00 96.69 174 SER A CA 1
ATOM 1388 C C . SER A 1 174 ? -3.352 3.220 -14.294 1.00 96.69 174 SER A C 1
ATOM 1390 O O . SER A 1 174 ? -3.301 2.312 -15.121 1.00 96.69 174 SER A O 1
ATOM 1392 N N . LEU A 1 175 ? -2.885 4.448 -14.547 1.00 96.94 175 LEU A N 1
ATOM 1393 C CA . LEU A 1 175 ? -2.269 4.826 -15.823 1.00 96.94 175 LEU A CA 1
ATOM 1394 C C . LEU A 1 175 ? -0.972 4.053 -16.072 1.00 96.94 175 LEU A C 1
ATOM 1396 O O . LEU A 1 175 ? -0.759 3.563 -17.178 1.00 96.94 175 LEU A O 1
ATOM 1400 N N . THR A 1 176 ? -0.144 3.882 -15.039 1.00 96.38 176 THR A N 1
ATOM 1401 C CA . THR A 1 176 ? 1.076 3.078 -15.147 1.00 96.38 176 THR A CA 1
ATOM 1402 C C . THR A 1 176 ? 0.737 1.602 -15.371 1.00 96.38 176 THR A C 1
ATOM 1404 O O . THR A 1 176 ? 1.229 1.002 -16.317 1.00 96.38 176 THR A O 1
ATOM 1407 N N . ILE A 1 177 ? -0.131 0.996 -14.555 1.00 95.44 177 ILE A N 1
ATOM 1408 C CA . ILE A 1 177 ? -0.438 -0.445 -14.617 1.00 95.44 177 ILE A CA 1
ATOM 1409 C C . ILE A 1 177 ? -0.990 -0.859 -15.981 1.00 95.44 177 ILE A C 1
ATOM 1411 O O . ILE A 1 177 ? -0.509 -1.843 -16.546 1.00 95.44 177 ILE A O 1
ATOM 1415 N N . ARG A 1 178 ? -1.949 -0.095 -16.527 1.00 95.50 178 ARG A N 1
ATOM 1416 C CA . ARG A 1 178 ? -2.650 -0.413 -17.787 1.00 95.50 178 ARG A CA 1
ATOM 1417 C C . ARG A 1 178 ? -1.709 -0.667 -18.969 1.00 95.50 178 ARG A C 1
ATOM 1419 O O . ARG A 1 178 ? -2.080 -1.393 -19.882 1.00 95.50 178 ARG A O 1
ATOM 1426 N N . LEU A 1 179 ? -0.499 -0.106 -18.947 1.00 95.81 179 LEU A N 1
ATOM 1427 C CA . LEU A 1 179 ? 0.501 -0.268 -20.005 1.00 95.81 179 LEU A CA 1
ATOM 1428 C C . LEU A 1 179 ? 1.396 -1.508 -19.824 1.00 95.81 179 LEU A C 1
ATOM 1430 O O . LEU A 1 179 ? 2.020 -1.969 -20.783 1.00 95.81 179 LEU A O 1
ATOM 1434 N N . PHE A 1 180 ? 1.484 -2.066 -18.611 1.00 96.25 180 PHE A N 1
ATOM 1435 C CA . PHE A 1 180 ? 2.493 -3.076 -18.274 1.00 96.25 180 PHE A CA 1
ATOM 1436 C C . PHE A 1 180 ? 1.947 -4.425 -17.806 1.00 96.25 180 PHE A C 1
ATOM 1438 O O . PHE A 1 180 ? 2.621 -5.437 -18.019 1.00 96.25 180 PHE A O 1
ATOM 1445 N N . TYR A 1 181 ? 0.775 -4.492 -17.186 1.00 95.25 181 TYR A N 1
ATOM 1446 C CA . TYR A 1 181 ? 0.179 -5.770 -16.800 1.00 95.25 181 TYR A CA 1
ATOM 1447 C C . TYR A 1 181 ? -1.326 -5.652 -16.592 1.00 95.25 181 TYR A C 1
ATOM 1449 O O . TYR A 1 181 ? -1.850 -4.584 -16.285 1.00 95.25 181 TYR A O 1
ATOM 1457 N N . LYS A 1 182 ? -2.027 -6.776 -16.753 1.00 95.38 182 LYS A N 1
ATOM 1458 C CA . LYS A 1 182 ? -3.460 -6.850 -16.463 1.00 95.38 182 LYS A CA 1
ATOM 1459 C C . LYS A 1 182 ? -3.647 -6.975 -14.953 1.00 95.38 182 LYS A C 1
ATOM 1461 O O . LYS A 1 182 ? -3.028 -7.843 -14.345 1.00 95.38 182 LYS A O 1
ATOM 1466 N N . ALA A 1 183 ? -4.482 -6.131 -14.361 1.00 95.88 183 ALA A N 1
ATOM 1467 C CA . ALA A 1 183 ? -4.884 -6.252 -12.965 1.00 95.88 183 ALA A CA 1
ATOM 1468 C C . ALA A 1 183 ? -6.357 -6.661 -12.904 1.00 95.88 183 ALA A C 1
ATOM 1470 O O . ALA A 1 183 ? -7.208 -5.997 -13.493 1.00 95.88 183 ALA A O 1
ATOM 1471 N N . GLU A 1 184 ? -6.636 -7.756 -12.209 1.00 95.81 184 GLU A N 1
ATOM 1472 C CA . GLU A 1 184 ? -7.978 -8.268 -11.945 1.00 95.81 184 GLU A CA 1
ATOM 1473 C C . GLU A 1 184 ? -8.253 -8.147 -10.450 1.00 95.81 184 GLU A C 1
ATOM 1475 O O . GLU A 1 184 ? -7.380 -8.445 -9.632 1.00 95.81 184 GLU A O 1
ATOM 1480 N N . ILE A 1 185 ? -9.441 -7.669 -10.090 1.00 96.38 185 ILE A N 1
ATOM 1481 C CA . ILE A 1 185 ? -9.818 -7.431 -8.699 1.00 96.38 185 ILE A CA 1
ATOM 1482 C C . ILE A 1 185 ? -11.156 -8.106 -8.451 1.00 96.38 185 ILE A C 1
ATOM 1484 O O . ILE A 1 185 ? -12.105 -7.889 -9.200 1.00 96.38 185 ILE A O 1
ATOM 1488 N N . GLU A 1 186 ? -11.215 -8.902 -7.395 1.00 96.75 186 GLU A N 1
ATOM 1489 C CA . GLU A 1 186 ? -12.405 -9.614 -6.944 1.00 96.75 186 GLU A CA 1
ATOM 1490 C C . GLU A 1 186 ? -12.705 -9.238 -5.490 1.00 96.75 186 GLU A C 1
ATOM 1492 O O . GLU A 1 186 ? -11.784 -8.989 -4.703 1.00 96.75 186 GLU A O 1
ATOM 1497 N N . GLY A 1 187 ? -13.988 -9.213 -5.125 1.00 96.50 187 GLY A N 1
ATOM 1498 C CA . GLY A 1 187 ? -14.412 -9.011 -3.742 1.00 96.50 187 GLY A CA 1
ATOM 1499 C C . GLY A 1 187 ? -14.395 -7.558 -3.261 1.00 96.50 187 GLY A C 1
ATOM 1500 O O . GLY A 1 187 ? -14.352 -7.328 -2.054 1.00 96.50 187 GLY A O 1
ATOM 1501 N N . LEU A 1 188 ? -14.407 -6.558 -4.153 1.00 95.69 188 LEU A N 1
ATOM 1502 C CA . LEU A 1 188 ? -14.454 -5.141 -3.747 1.00 95.69 188 LEU A CA 1
ATOM 1503 C C . LEU A 1 188 ? -15.670 -4.823 -2.861 1.00 95.69 188 LEU A C 1
ATOM 1505 O O . LEU A 1 188 ? -15.594 -3.933 -2.016 1.00 95.69 188 LEU A O 1
ATOM 1509 N N . GLU A 1 189 ? -16.757 -5.574 -3.015 1.00 95.25 189 GLU A N 1
ATOM 1510 C CA . GLU A 1 189 ? -17.956 -5.541 -2.180 1.00 95.25 189 GLU A CA 1
ATOM 1511 C C . GLU A 1 189 ? -17.698 -5.906 -0.708 1.00 95.25 189 GLU A C 1
ATOM 1513 O O . GLU A 1 189 ? -18.445 -5.475 0.166 1.00 95.25 189 GLU A O 1
ATOM 1518 N N . ASN A 1 190 ? -16.615 -6.635 -0.411 1.00 96.75 190 ASN A N 1
ATOM 1519 C CA . ASN A 1 190 ? -16.210 -6.974 0.956 1.00 96.75 190 ASN A CA 1
ATOM 1520 C C . ASN A 1 190 ? -15.506 -5.811 1.671 1.00 96.75 190 ASN A C 1
ATOM 1522 O O . ASN A 1 190 ? -15.269 -5.883 2.881 1.00 96.75 190 ASN A O 1
ATOM 1526 N N . LEU A 1 191 ? -15.134 -4.747 0.948 1.00 95.62 191 LEU A N 1
ATOM 1527 C CA . LEU A 1 191 ? -14.511 -3.586 1.567 1.00 95.62 191 LEU A CA 1
ATOM 1528 C C . LEU A 1 191 ? -15.538 -2.817 2.411 1.00 95.62 191 LEU A C 1
ATOM 1530 O O . LEU A 1 191 ? -16.605 -2.464 1.906 1.00 95.62 191 LEU A O 1
ATOM 1534 N N . PRO A 1 192 ? -15.188 -2.470 3.662 1.00 92.62 192 PRO A N 1
ATOM 1535 C CA . PRO A 1 192 ? -16.012 -1.626 4.515 1.00 92.62 192 PRO A CA 1
ATOM 1536 C C . PRO A 1 192 ? -16.399 -0.295 3.861 1.00 92.62 192 PRO A C 1
ATOM 1538 O O . PRO A 1 192 ? -15.777 0.171 2.893 1.00 92.62 192 PRO A O 1
ATOM 1541 N N . GLY A 1 193 ? -17.441 0.328 4.417 1.00 88.56 193 GLY A N 1
ATOM 1542 C CA . GLY A 1 193 ? -17.960 1.595 3.914 1.00 88.56 193 GLY A CA 1
ATOM 1543 C C . GLY A 1 193 ? -16.876 2.687 3.844 1.00 88.56 193 GLY A C 1
ATOM 1544 O O . GLY A 1 193 ? -15.902 2.640 4.597 1.00 88.56 193 GLY A O 1
ATOM 1545 N N . PRO A 1 194 ? -17.026 3.716 2.986 1.00 81.88 194 PRO A N 1
ATOM 1546 C CA . PRO A 1 194 ? -16.017 4.770 2.793 1.00 81.88 194 PRO A CA 1
ATOM 1547 C C . PRO A 1 194 ? -15.612 5.534 4.060 1.00 81.88 194 PRO A C 1
ATOM 1549 O O . PRO A 1 194 ? -14.586 6.225 4.069 1.00 81.88 194 PRO A O 1
ATOM 1552 N N . ASP A 1 195 ? -16.438 5.454 5.103 1.00 80.62 195 ASP A N 1
ATOM 1553 C CA . ASP A 1 195 ? -16.229 6.128 6.374 1.00 80.62 195 ASP A CA 1
ATOM 1554 C C . ASP A 1 195 ? -16.029 5.174 7.563 1.00 80.62 195 ASP A C 1
ATOM 1556 O O . ASP A 1 195 ? -15.836 5.649 8.681 1.00 80.62 195 ASP A O 1
ATOM 1560 N N . GLU A 1 196 ? -15.980 3.860 7.319 1.00 89.88 196 GLU A N 1
ATOM 1561 C CA . GLU A 1 196 ? -15.679 2.840 8.326 1.00 89.88 196 GLU A CA 1
ATOM 1562 C C . GLU A 1 196 ? -14.165 2.583 8.384 1.00 89.88 196 GLU A C 1
ATOM 1564 O O . GLU A 1 196 ? -13.504 2.348 7.369 1.00 89.88 196 GLU A O 1
ATOM 1569 N N . ALA A 1 197 ? -13.590 2.630 9.588 1.00 94.62 197 ALA A N 1
ATOM 1570 C CA . ALA A 1 197 ? -12.203 2.227 9.777 1.00 94.62 197 ALA A CA 1
ATOM 1571 C C . ALA A 1 197 ? -12.071 0.705 9.702 1.00 94.62 197 ALA A C 1
ATOM 1573 O O . ALA A 1 197 ? -12.901 -0.038 10.218 1.00 94.62 197 ALA A O 1
ATOM 1574 N N . ALA A 1 198 ? -10.967 0.250 9.123 1.00 97.06 198 ALA A N 1
ATOM 1575 C CA . ALA A 1 198 ? -10.642 -1.161 9.023 1.00 97.06 198 ALA A CA 1
ATOM 1576 C C . ALA A 1 198 ? -9.130 -1.368 8.998 1.00 97.06 198 ALA A C 1
ATOM 1578 O O . ALA A 1 198 ? -8.358 -0.456 8.675 1.00 97.06 198 ALA A O 1
ATOM 1579 N N . VAL A 1 199 ? -8.708 -2.584 9.328 1.00 97.88 199 VAL A N 1
ATOM 1580 C CA . VAL A 1 199 ? -7.318 -3.013 9.187 1.00 97.88 199 VAL A CA 1
ATOM 1581 C C . VAL A 1 199 ? -7.222 -3.932 7.980 1.00 97.88 199 VAL A C 1
ATOM 1583 O O . VAL A 1 199 ? -7.715 -5.052 8.000 1.00 97.88 199 VAL A O 1
ATOM 1586 N N . TYR A 1 200 ? -6.580 -3.466 6.918 1.00 98.06 200 TYR A N 1
ATOM 1587 C CA . TYR A 1 200 ? -6.324 -4.279 5.734 1.00 98.06 200 TYR A CA 1
ATOM 1588 C C . TYR A 1 200 ? -5.015 -5.041 5.918 1.00 98.06 200 TYR A C 1
ATOM 1590 O O . TYR A 1 200 ? -4.013 -4.459 6.346 1.00 98.06 200 TYR A O 1
ATOM 1598 N N . VAL A 1 201 ? -5.015 -6.336 5.606 1.00 97.81 201 VAL A N 1
ATOM 1599 C CA . VAL A 1 201 ? -3.827 -7.192 5.705 1.00 97.81 201 VAL A CA 1
ATOM 1600 C C . VAL A 1 201 ? -3.625 -7.978 4.421 1.00 97.81 201 VAL A C 1
ATOM 1602 O O . VAL A 1 201 ? -4.586 -8.477 3.850 1.00 97.81 201 VAL A O 1
ATOM 1605 N N . SER A 1 202 ? -2.379 -8.105 3.970 1.00 97.00 202 SER A N 1
ATOM 1606 C CA . SER A 1 202 ? -2.054 -8.850 2.749 1.00 97.00 202 SER A CA 1
ATOM 1607 C C . SER A 1 202 ? -0.708 -9.547 2.830 1.00 97.00 202 SER A C 1
ATOM 1609 O O . SER A 1 202 ? 0.183 -9.107 3.562 1.00 97.00 202 SER A O 1
ATOM 1611 N N . ASN A 1 203 ? -0.528 -10.582 2.009 1.00 95.19 203 ASN A N 1
ATOM 1612 C CA . ASN A 1 203 ? 0.807 -11.072 1.682 1.00 95.19 203 ASN A CA 1
ATOM 1613 C C . ASN A 1 203 ? 1.621 -9.997 0.932 1.00 95.19 203 ASN A C 1
ATOM 1615 O O . ASN A 1 203 ? 1.045 -9.100 0.310 1.00 95.19 203 ASN A O 1
ATOM 1619 N N . HIS A 1 204 ? 2.952 -10.070 1.000 1.00 92.75 204 HIS A N 1
ATOM 1620 C CA . HIS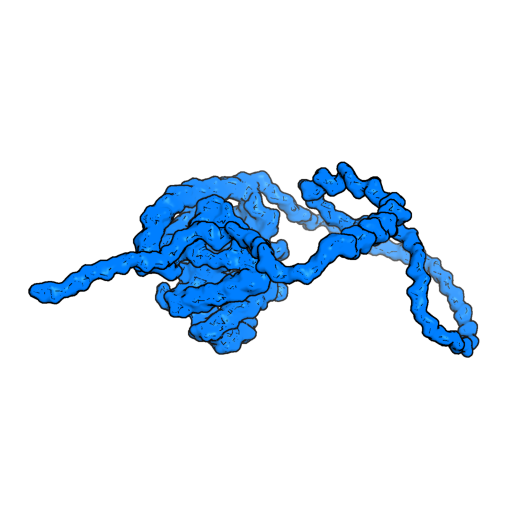 A 1 204 ? 3.859 -9.097 0.383 1.00 92.75 204 HIS A CA 1
ATOM 1621 C C . HIS A 1 204 ? 4.914 -9.789 -0.482 1.00 92.75 204 HIS A C 1
ATOM 1623 O O . HIS A 1 204 ? 5.835 -10.421 0.030 1.00 92.75 204 HIS A O 1
ATOM 1629 N N . GLN A 1 205 ? 4.829 -9.639 -1.801 1.00 89.31 205 GLN A N 1
ATOM 1630 C CA . GLN A 1 205 ? 5.696 -10.345 -2.750 1.00 89.31 205 GLN A CA 1
ATOM 1631 C C . GLN A 1 205 ? 6.575 -9.406 -3.575 1.00 89.31 205 GLN A C 1
ATOM 1633 O O . GLN A 1 205 ? 7.697 -9.768 -3.929 1.00 89.31 205 GLN A O 1
ATOM 1638 N N . SER A 1 206 ? 6.100 -8.198 -3.884 1.00 92.44 206 SER A N 1
ATOM 1639 C CA . SER A 1 206 ? 6.749 -7.333 -4.869 1.00 92.44 206 SER A CA 1
ATOM 1640 C C . SER A 1 206 ? 6.625 -5.848 -4.542 1.00 92.44 206 SER A C 1
ATOM 1642 O O . SER A 1 206 ? 5.817 -5.409 -3.729 1.00 92.44 206 SER A O 1
ATOM 1644 N N . PHE A 1 207 ? 7.436 -5.039 -5.220 1.00 91.69 207 PHE A N 1
ATOM 1645 C CA . PHE A 1 207 ? 7.220 -3.596 -5.289 1.00 91.69 207 PHE A CA 1
ATOM 1646 C C . PHE A 1 207 ? 5.896 -3.241 -5.994 1.00 91.69 207 PHE A C 1
ATOM 1648 O O . PHE A 1 207 ? 5.255 -2.253 -5.634 1.00 91.69 207 PHE A O 1
ATOM 1655 N N . LEU A 1 208 ? 5.452 -4.072 -6.947 1.00 94.75 208 LEU A N 1
ATOM 1656 C CA . LEU A 1 208 ? 4.198 -3.874 -7.685 1.00 94.75 208 LEU A CA 1
ATOM 1657 C C . LEU A 1 208 ? 2.944 -3.990 -6.807 1.00 94.75 208 LEU A C 1
ATOM 1659 O O . LEU A 1 208 ? 1.895 -3.469 -7.186 1.00 94.75 208 LEU A O 1
ATOM 1663 N N . ASP A 1 209 ? 3.057 -4.600 -5.623 1.00 94.62 209 ASP A N 1
ATOM 1664 C CA . ASP A 1 209 ? 1.966 -4.695 -4.649 1.00 94.62 209 ASP A CA 1
ATOM 1665 C C . ASP A 1 209 ? 1.382 -3.310 -4.359 1.00 94.62 209 ASP A C 1
ATOM 1667 O O . ASP A 1 209 ? 0.174 -3.125 -4.390 1.00 94.62 209 ASP A O 1
ATOM 1671 N N . ILE A 1 210 ? 2.240 -2.302 -4.167 1.00 92.25 210 ILE A N 1
ATOM 1672 C CA . ILE A 1 210 ? 1.809 -0.943 -3.814 1.00 92.25 210 ILE A CA 1
ATOM 1673 C C . ILE A 1 210 ? 0.946 -0.325 -4.916 1.00 92.25 210 ILE A C 1
ATOM 1675 O O . ILE A 1 210 ? -0.106 0.235 -4.626 1.00 92.25 210 ILE A O 1
ATOM 1679 N N . TYR A 1 211 ? 1.368 -0.460 -6.174 1.00 93.69 211 TYR A N 1
ATOM 1680 C CA . TYR A 1 211 ? 0.606 0.029 -7.323 1.00 93.69 211 TYR A CA 1
ATOM 1681 C C . TYR A 1 211 ? -0.742 -0.681 -7.418 1.00 93.69 211 TYR A C 1
ATOM 1683 O O . TYR A 1 211 ? -1.776 -0.037 -7.573 1.00 93.69 211 TYR A O 1
ATOM 1691 N N . THR A 1 212 ? -0.732 -2.004 -7.269 1.00 94.75 212 THR A N 1
ATOM 1692 C CA . THR A 1 212 ? -1.939 -2.823 -7.394 1.00 94.75 212 THR A CA 1
ATOM 1693 C C . THR A 1 212 ? -2.947 -2.512 -6.279 1.00 94.75 212 THR A C 1
ATOM 1695 O O . THR A 1 212 ? -4.142 -2.408 -6.533 1.00 94.75 212 THR A O 1
ATOM 1698 N N . LEU A 1 213 ? -2.479 -2.272 -5.052 1.00 95.31 213 LEU A N 1
ATOM 1699 C CA . LEU A 1 213 ? -3.338 -1.948 -3.909 1.00 95.31 213 LEU A CA 1
ATOM 1700 C C . LEU A 1 213 ? -4.038 -0.591 -4.033 1.00 95.31 213 LEU A C 1
ATOM 1702 O O . LEU A 1 213 ? -5.124 -0.419 -3.484 1.00 95.31 213 LEU A O 1
ATOM 1706 N N . PHE A 1 214 ? -3.482 0.369 -4.777 1.00 95.50 214 PHE A N 1
ATOM 1707 C CA . PHE A 1 214 ? -4.183 1.630 -5.056 1.00 95.50 214 PHE A CA 1
ATOM 1708 C C . PHE A 1 214 ? -5.441 1.450 -5.918 1.00 95.50 214 PHE A C 1
ATOM 1710 O O . PHE A 1 214 ? -6.252 2.370 -6.014 1.00 95.50 214 PHE A O 1
ATOM 1717 N N . LEU A 1 215 ? -5.647 0.269 -6.507 1.00 94.12 215 LEU A N 1
ATOM 1718 C CA . LEU A 1 215 ? -6.855 -0.049 -7.257 1.00 94.12 215 LEU A CA 1
ATOM 1719 C C . LEU A 1 215 ? -8.046 -0.460 -6.368 1.00 94.12 215 LEU A C 1
ATOM 1721 O O . LEU A 1 215 ? -9.148 -0.573 -6.887 1.00 94.12 215 LEU A O 1
ATOM 1725 N N . LEU A 1 216 ? -7.871 -0.605 -5.046 1.00 91.50 216 LEU A N 1
ATOM 1726 C CA . LEU A 1 216 ? -8.921 -1.014 -4.090 1.00 91.50 216 LEU A CA 1
ATOM 1727 C C . LEU A 1 216 ? -10.053 0.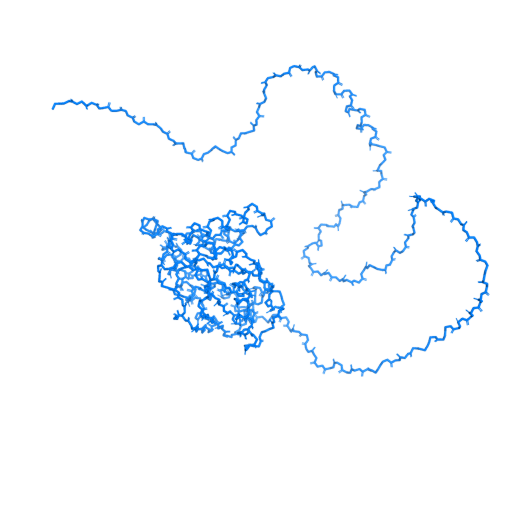011 -3.873 1.00 91.50 216 LEU A C 1
ATOM 1729 O O . LEU A 1 216 ? -10.922 -0.197 -3.038 1.00 91.50 216 LEU A O 1
ATOM 1733 N N . GLU A 1 217 ? -10.046 1.144 -4.577 1.00 87.69 217 GLU A N 1
ATOM 1734 C CA . GLU A 1 217 ? -11.114 2.165 -4.567 1.00 87.69 217 GLU A CA 1
ATOM 1735 C C . GLU A 1 217 ? -11.484 2.766 -3.197 1.00 87.69 217 GLU A C 1
ATOM 1737 O O . GLU A 1 217 ? -12.455 3.521 -3.076 1.00 87.69 217 GLU A O 1
ATOM 1742 N N . ARG A 1 218 ? -10.709 2.459 -2.155 1.00 91.94 218 ARG A N 1
ATOM 1743 C CA . ARG A 1 218 ? -10.911 2.923 -0.785 1.00 91.94 218 ARG A CA 1
ATOM 1744 C C . ARG A 1 218 ? -9.637 3.577 -0.265 1.00 91.94 218 ARG A C 1
ATOM 1746 O O . ARG A 1 218 ? -8.559 3.000 -0.402 1.00 91.94 218 ARG A O 1
ATOM 1753 N N . PRO A 1 219 ? -9.732 4.759 0.366 1.00 93.06 219 PRO A N 1
ATOM 1754 C CA . PRO A 1 219 ? -8.571 5.421 0.935 1.00 93.06 219 PRO A CA 1
ATOM 1755 C C . PRO A 1 219 ? -8.030 4.628 2.128 1.00 93.06 219 PRO A C 1
ATOM 1757 O O . PRO A 1 219 ? -8.747 4.353 3.084 1.00 93.06 219 PRO A O 1
ATOM 1760 N N . PHE A 1 220 ? -6.733 4.331 2.113 1.00 95.38 220 PHE A N 1
ATOM 1761 C CA . PHE A 1 220 ? -6.033 3.710 3.237 1.00 95.38 220 PHE A CA 1
ATOM 1762 C C . PHE A 1 220 ? -4.668 4.355 3.468 1.00 95.38 220 PHE A C 1
ATOM 1764 O O . PHE A 1 220 ? -4.101 5.008 2.582 1.00 95.38 220 PHE A O 1
ATOM 1771 N N . LYS A 1 221 ? -4.109 4.157 4.665 1.00 96.19 221 LYS A N 1
ATOM 1772 C CA . LYS A 1 221 ? -2.722 4.517 4.985 1.00 96.19 221 LYS A CA 1
ATOM 1773 C C . LYS A 1 221 ? -1.894 3.254 5.175 1.00 96.19 221 LYS A C 1
ATOM 1775 O O . LYS A 1 221 ? -2.078 2.535 6.151 1.00 96.19 221 LYS A O 1
ATOM 1780 N N . PHE A 1 222 ? -0.976 2.983 4.249 1.00 94.06 222 PHE A N 1
ATOM 1781 C CA . PHE A 1 222 ? -0.014 1.901 4.426 1.00 94.06 222 PHE A CA 1
ATOM 1782 C C . PHE A 1 222 ? 1.209 2.352 5.224 1.00 94.06 222 PHE A C 1
ATOM 1784 O O . PHE A 1 222 ? 1.529 3.543 5.325 1.00 94.06 222 PHE A O 1
ATOM 1791 N N . ILE A 1 223 ? 1.901 1.362 5.775 1.00 94.69 223 ILE A N 1
ATOM 1792 C CA . ILE A 1 223 ? 3.143 1.534 6.519 1.00 94.69 223 ILE A CA 1
ATOM 1793 C C . ILE A 1 223 ? 4.315 1.193 5.606 1.00 94.69 223 ILE A C 1
ATOM 1795 O O . ILE A 1 223 ? 4.329 0.145 4.960 1.00 94.69 223 ILE A O 1
ATOM 1799 N N . SER A 1 224 ? 5.325 2.057 5.563 1.00 93.38 224 SER A N 1
ATOM 1800 C CA . SER A 1 224 ? 6.466 1.888 4.662 1.00 93.38 224 SER A CA 1
ATOM 1801 C C . SER A 1 224 ? 7.791 2.224 5.325 1.00 93.38 224 SER A C 1
ATOM 1803 O O . SER A 1 224 ? 7.854 2.964 6.305 1.00 93.38 224 SER A O 1
ATOM 1805 N N . LYS A 1 225 ? 8.877 1.667 4.783 1.00 92.25 225 LYS A N 1
ATOM 1806 C CA . LYS A 1 225 ? 10.233 1.914 5.278 1.00 92.25 225 LYS A CA 1
ATOM 1807 C C . LYS A 1 225 ? 10.553 3.403 5.152 1.00 92.25 225 LYS A C 1
ATOM 1809 O O . LYS A 1 225 ? 10.344 3.979 4.089 1.00 92.25 225 LYS A O 1
ATOM 1814 N N . THR A 1 226 ? 11.121 4.015 6.192 1.00 92.81 226 THR A N 1
ATOM 1815 C CA . THR A 1 226 ? 11.454 5.454 6.188 1.00 92.81 226 THR A CA 1
ATOM 1816 C C . THR A 1 226 ? 12.305 5.876 4.985 1.00 92.81 226 THR A C 1
ATOM 1818 O O . THR A 1 226 ? 12.087 6.952 4.445 1.00 92.81 226 THR A O 1
ATOM 1821 N N . SER A 1 227 ? 13.215 5.023 4.499 1.00 93.19 227 SER A N 1
ATOM 1822 C CA . SER A 1 227 ? 14.024 5.323 3.306 1.00 93.19 227 SER A CA 1
ATOM 1823 C C . SER A 1 227 ? 13.195 5.523 2.034 1.00 93.19 227 SER A C 1
ATOM 1825 O O . SER A 1 227 ? 13.618 6.260 1.155 1.00 93.19 227 SER A O 1
ATOM 1827 N N . ASN A 1 228 ? 12.010 4.913 1.931 1.00 92.69 228 ASN A N 1
ATOM 1828 C CA . ASN A 1 228 ? 11.141 5.072 0.761 1.00 92.69 228 ASN A CA 1
ATOM 1829 C C . ASN A 1 228 ? 10.563 6.492 0.677 1.00 92.69 228 ASN A C 1
ATOM 1831 O O . ASN A 1 228 ? 10.273 6.968 -0.413 1.00 92.69 228 ASN A O 1
ATOM 1835 N N . PHE A 1 229 ? 10.453 7.192 1.812 1.00 94.88 229 PHE A N 1
ATOM 1836 C CA . PHE A 1 229 ? 10.015 8.589 1.856 1.00 94.88 229 PHE A CA 1
ATOM 1837 C C . PHE A 1 229 ? 11.080 9.569 1.339 1.00 94.88 229 PHE A C 1
ATOM 1839 O O . PHE A 1 229 ? 10.756 10.722 1.075 1.00 94.88 229 PHE A O 1
ATOM 1846 N N . LEU A 1 230 ? 12.331 9.121 1.175 1.00 94.56 230 LEU A N 1
ATOM 1847 C CA . LEU A 1 230 ? 13.424 9.936 0.634 1.00 94.56 230 LEU A CA 1
ATOM 1848 C C . LEU A 1 230 ? 13.482 9.911 -0.899 1.00 94.56 230 LEU A C 1
ATOM 1850 O O . LEU A 1 230 ? 14.211 10.701 -1.489 1.00 94.56 230 LEU A O 1
ATOM 1854 N N . ILE A 1 231 ? 12.738 9.010 -1.548 1.00 94.00 231 ILE A N 1
ATOM 1855 C CA . ILE A 1 231 ? 12.700 8.918 -3.009 1.00 94.00 231 ILE A CA 1
ATOM 1856 C C . ILE A 1 231 ? 11.939 10.143 -3.544 1.00 94.00 231 ILE A C 1
ATOM 1858 O O . ILE A 1 231 ? 10.790 10.340 -3.138 1.00 94.00 231 ILE A O 1
ATOM 1862 N N . PRO A 1 232 ? 12.522 10.962 -4.439 1.00 94.81 232 PRO A N 1
ATOM 1863 C CA . PRO A 1 232 ? 11.840 12.130 -4.988 1.00 94.81 232 PRO A CA 1
ATOM 1864 C C . PRO A 1 232 ? 10.515 11.755 -5.650 1.00 94.81 232 PRO A C 1
ATOM 1866 O O . PRO A 1 232 ? 10.404 10.697 -6.269 1.00 94.81 232 PRO A O 1
ATOM 1869 N N . ILE A 1 233 ? 9.516 12.633 -5.524 1.00 94.75 233 ILE A N 1
ATOM 1870 C CA . ILE A 1 233 ? 8.140 12.467 -6.028 1.00 94.75 233 ILE A CA 1
ATOM 1871 C C . ILE A 1 233 ? 7.374 11.311 -5.359 1.00 94.75 233 ILE A C 1
ATOM 1873 O O . ILE A 1 233 ? 6.335 11.559 -4.756 1.00 94.75 233 ILE A O 1
ATOM 1877 N N . ILE A 1 234 ? 7.883 10.075 -5.386 1.00 94.00 234 ILE A N 1
ATOM 1878 C CA . ILE A 1 234 ? 7.256 8.901 -4.755 1.00 94.00 234 ILE A CA 1
ATOM 1879 C C . ILE A 1 234 ? 7.149 9.106 -3.239 1.00 94.00 234 ILE A C 1
ATOM 1881 O O . ILE A 1 234 ? 6.059 9.079 -2.670 1.00 94.00 234 ILE A O 1
ATOM 1885 N N . GLY A 1 235 ? 8.274 9.350 -2.572 1.00 94.81 235 GLY A N 1
ATOM 1886 C CA . GLY A 1 235 ? 8.334 9.534 -1.127 1.00 94.81 235 GLY A CA 1
ATOM 1887 C C . GLY A 1 235 ? 7.620 10.800 -0.654 1.00 94.81 235 GLY A C 1
ATOM 1888 O O . GLY A 1 235 ? 6.951 10.792 0.382 1.00 94.81 235 GLY A O 1
ATOM 1889 N N . TRP A 1 236 ? 7.683 11.869 -1.449 1.00 96.31 236 TRP A N 1
ATOM 1890 C CA . TRP A 1 236 ? 6.956 13.109 -1.179 1.00 96.31 236 TRP A CA 1
ATOM 1891 C C . TRP A 1 236 ? 5.444 12.931 -1.333 1.00 96.31 236 TRP A C 1
ATOM 1893 O O . TRP A 1 236 ? 4.700 13.339 -0.444 1.00 96.31 236 TRP A O 1
ATOM 1903 N N . SER A 1 237 ? 4.977 12.245 -2.382 1.00 96.62 237 SER A N 1
ATOM 1904 C CA . SER A 1 237 ? 3.566 11.857 -2.526 1.00 96.62 237 SER A CA 1
ATOM 1905 C C . SER A 1 237 ? 3.102 11.025 -1.329 1.00 96.62 237 SER A C 1
ATOM 1907 O O . SER A 1 237 ? 2.025 11.269 -0.774 1.00 96.62 237 SER A O 1
ATOM 1909 N N . MET A 1 238 ? 3.937 10.097 -0.849 1.00 96.19 23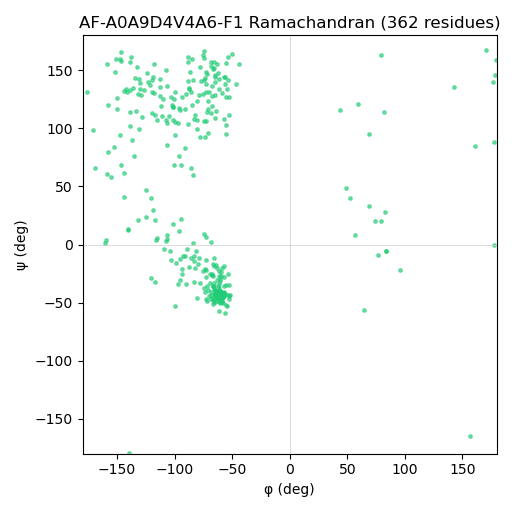8 MET A N 1
ATOM 1910 C CA . MET A 1 238 ? 3.606 9.311 0.337 1.00 96.19 238 MET A CA 1
ATOM 1911 C C . MET A 1 238 ? 3.422 10.184 1.586 1.00 96.19 238 MET A C 1
ATOM 1913 O O . MET A 1 238 ? 2.502 9.943 2.373 1.00 96.19 238 MET A O 1
ATOM 1917 N N . TYR A 1 239 ? 4.246 11.221 1.751 1.00 95.69 239 TYR A N 1
ATOM 1918 C CA . TYR A 1 239 ? 4.103 12.204 2.825 1.00 95.69 239 TYR A CA 1
ATOM 1919 C C . TYR A 1 239 ? 2.823 13.049 2.680 1.00 95.69 239 TYR A C 1
ATOM 1921 O O . TYR A 1 239 ? 2.049 13.174 3.637 1.00 95.69 239 TYR A O 1
ATOM 1929 N N . LEU A 1 240 ? 2.538 13.559 1.475 1.00 96.06 240 LEU A N 1
ATOM 1930 C CA . LEU A 1 240 ? 1.320 14.326 1.166 1.00 96.06 240 LEU A CA 1
ATOM 1931 C C . LEU A 1 240 ? 0.048 13.499 1.367 1.00 96.06 240 LEU A C 1
ATOM 1933 O O . LEU A 1 240 ? -0.957 13.999 1.871 1.00 96.06 240 LEU A O 1
ATOM 1937 N N . THR A 1 241 ? 0.108 12.201 1.091 1.00 95.81 241 THR A N 1
ATOM 1938 C CA . THR A 1 241 ? -1.005 11.265 1.301 1.00 95.81 241 THR A CA 1
ATOM 1939 C C . THR A 1 241 ? -1.131 10.835 2.763 1.00 95.81 241 THR A C 1
ATOM 1941 O O . THR A 1 241 ? -2.193 10.376 3.178 1.00 95.81 241 THR A O 1
ATOM 1944 N N . GLY A 1 242 ? -0.102 11.039 3.587 1.00 95.38 242 GLY A N 1
ATOM 1945 C CA . GLY A 1 242 ? -0.130 10.736 5.020 1.00 95.38 242 GLY A CA 1
ATOM 1946 C C . GLY A 1 242 ? 0.152 9.270 5.345 1.00 95.38 242 GLY A C 1
ATOM 1947 O O . GLY A 1 242 ? -0.351 8.760 6.343 1.00 95.38 242 GLY A O 1
ATOM 1948 N N . HIS A 1 243 ? 0.917 8.577 4.498 1.00 96.69 243 HIS A N 1
ATOM 1949 C CA . HIS A 1 243 ? 1.407 7.232 4.801 1.00 96.69 243 HIS A CA 1
ATOM 1950 C C . HIS A 1 243 ? 2.392 7.249 5.973 1.00 96.69 243 HIS A C 1
ATOM 1952 O O . HIS A 1 243 ? 3.008 8.270 6.280 1.00 96.69 243 HIS A O 1
ATOM 1958 N N . ILE A 1 244 ? 2.534 6.106 6.646 1.00 96.06 244 ILE A N 1
ATOM 1959 C CA . ILE A 1 244 ? 3.199 6.039 7.949 1.00 96.06 244 ILE A CA 1
ATOM 1960 C C . ILE A 1 244 ? 4.631 5.508 7.769 1.00 96.06 244 ILE A C 1
ATOM 1962 O O . ILE A 1 244 ? 4.805 4.373 7.312 1.00 96.06 244 ILE A O 1
ATOM 1966 N N . PRO A 1 245 ? 5.674 6.284 8.114 1.00 94.44 245 PRO A N 1
ATOM 1967 C CA . PRO A 1 245 ? 7.050 5.805 8.073 1.00 94.44 245 PRO A CA 1
ATOM 1968 C C . PRO A 1 245 ? 7.345 4.857 9.240 1.00 94.44 245 PRO A C 1
ATOM 1970 O O . PRO A 1 245 ? 6.922 5.091 10.370 1.00 94.44 245 PRO A O 1
ATOM 1973 N N . LEU A 1 246 ? 8.125 3.809 8.975 1.00 93.12 246 LEU A N 1
ATOM 1974 C CA . LEU A 1 246 ? 8.542 2.824 9.969 1.00 93.12 246 LEU A CA 1
ATOM 1975 C C . LEU A 1 246 ? 10.015 2.433 9.802 1.00 93.12 246 LEU A C 1
ATOM 1977 O O . LEU A 1 246 ? 10.460 2.055 8.711 1.00 93.12 246 LEU A O 1
ATOM 1981 N N . ARG A 1 247 ? 10.753 2.419 10.917 1.00 90.88 247 ARG A N 1
ATOM 1982 C CA . ARG A 1 247 ? 12.076 1.791 11.032 1.00 90.88 247 ARG A CA 1
ATOM 1983 C C . ARG A 1 247 ? 11.922 0.419 11.692 1.00 90.88 247 ARG A C 1
ATOM 1985 O O . ARG A 1 247 ? 11.686 0.306 12.886 1.00 90.88 247 ARG A O 1
ATOM 1992 N N . ARG A 1 248 ? 12.044 -0.652 10.898 1.00 80.38 248 ARG A N 1
ATOM 1993 C CA . ARG A 1 248 ? 11.702 -2.030 11.313 1.00 80.38 248 ARG A CA 1
ATOM 1994 C C . ARG A 1 248 ? 12.593 -2.623 12.412 1.00 80.38 248 ARG A C 1
ATOM 1996 O O . ARG A 1 248 ? 12.162 -3.586 13.023 1.00 80.38 248 ARG A O 1
ATOM 2003 N N . MET A 1 249 ? 13.771 -2.064 12.679 1.00 82.75 249 MET A N 1
ATOM 2004 C CA . MET A 1 249 ? 14.692 -2.534 13.732 1.00 82.75 249 MET A CA 1
ATOM 2005 C C . MET A 1 249 ? 14.741 -1.600 14.948 1.00 82.75 249 MET A C 1
ATOM 2007 O O . MET A 1 249 ? 15.583 -1.766 15.820 1.00 82.75 249 MET A O 1
ATOM 2011 N N . ASP A 1 250 ? 13.856 -0.605 14.996 1.00 89.25 250 ASP A N 1
ATOM 2012 C CA . ASP A 1 250 ? 13.784 0.364 16.081 1.00 89.25 250 ASP A CA 1
ATOM 2013 C C . ASP A 1 250 ? 12.449 0.198 16.812 1.00 89.25 250 ASP A C 1
ATOM 2015 O O . ASP A 1 250 ? 11.386 0.562 16.301 1.00 89.25 250 ASP A O 1
ATOM 2019 N N . THR A 1 251 ? 12.510 -0.365 18.018 1.00 88.44 251 THR A N 1
ATOM 2020 C CA . THR A 1 251 ? 11.343 -0.616 18.873 1.00 88.44 251 THR A CA 1
ATOM 2021 C C . THR A 1 251 ? 10.561 0.663 19.164 1.00 88.44 251 THR A C 1
ATOM 2023 O O . THR A 1 251 ? 9.329 0.637 19.196 1.00 88.44 251 THR A O 1
ATOM 2026 N N . LYS A 1 252 ? 11.243 1.806 19.322 1.00 90.69 252 LYS A N 1
ATOM 2027 C CA . LYS A 1 252 ? 10.575 3.090 19.558 1.00 90.69 252 LYS A CA 1
ATOM 2028 C C . LYS A 1 252 ? 9.777 3.504 18.324 1.00 90.69 252 LYS A C 1
ATOM 2030 O O . LYS A 1 252 ? 8.590 3.806 18.443 1.00 90.69 252 LYS A O 1
ATOM 2035 N N . SER A 1 253 ? 10.388 3.421 17.141 1.00 90.94 253 SER A N 1
ATOM 2036 C CA . SER A 1 253 ? 9.709 3.701 15.869 1.00 90.94 253 SER A CA 1
ATOM 2037 C C . SER A 1 253 ? 8.519 2.768 15.622 1.00 90.94 253 SER A C 1
ATOM 2039 O O . SER A 1 253 ? 7.469 3.226 15.172 1.00 90.94 253 SER A O 1
ATOM 2041 N N . GLN A 1 254 ? 8.639 1.476 15.946 1.00 89.81 254 GLN A N 1
ATOM 2042 C CA . GLN A 1 254 ? 7.523 0.529 15.854 1.00 89.81 254 GLN A CA 1
ATOM 2043 C C . GLN A 1 254 ? 6.360 0.929 16.772 1.00 89.81 254 GLN A C 1
ATOM 2045 O O . GLN A 1 254 ? 5.215 0.977 16.325 1.00 89.81 254 GLN A O 1
ATOM 2050 N N . MET A 1 255 ? 6.639 1.274 18.030 1.00 90.12 255 MET A N 1
ATOM 2051 C CA . MET A 1 255 ? 5.614 1.696 18.989 1.00 90.12 255 MET A CA 1
ATOM 2052 C C . MET A 1 255 ? 4.927 3.004 18.580 1.00 90.12 255 MET A C 1
ATOM 2054 O O . MET A 1 255 ? 3.705 3.119 18.682 1.00 90.12 255 MET A O 1
ATOM 2058 N N . GLU A 1 256 ? 5.683 3.987 18.090 1.00 92.94 256 GLU A N 1
ATOM 2059 C CA . GLU A 1 256 ? 5.135 5.241 17.557 1.00 92.94 256 GLU A CA 1
ATOM 2060 C C . GLU A 1 256 ? 4.260 5.001 16.322 1.00 92.94 256 GLU A C 1
ATOM 2062 O O . GLU A 1 256 ? 3.163 5.555 16.227 1.00 92.94 256 GLU A O 1
ATOM 2067 N N . CYS A 1 257 ? 4.694 4.119 15.417 1.00 93.62 257 CYS A N 1
ATOM 2068 C CA . CYS A 1 257 ? 3.916 3.709 14.252 1.00 93.62 257 CYS A CA 1
ATOM 2069 C C . CYS A 1 257 ? 2.574 3.087 14.665 1.00 93.62 257 CYS A C 1
ATOM 2071 O O . CYS A 1 257 ? 1.529 3.514 14.171 1.00 93.62 257 CYS A O 1
ATOM 2073 N N . LEU A 1 258 ? 2.573 2.145 15.617 1.00 92.31 258 LEU A N 1
ATOM 2074 C CA . LEU A 1 258 ? 1.343 1.514 16.108 1.00 92.31 258 LEU A CA 1
ATOM 2075 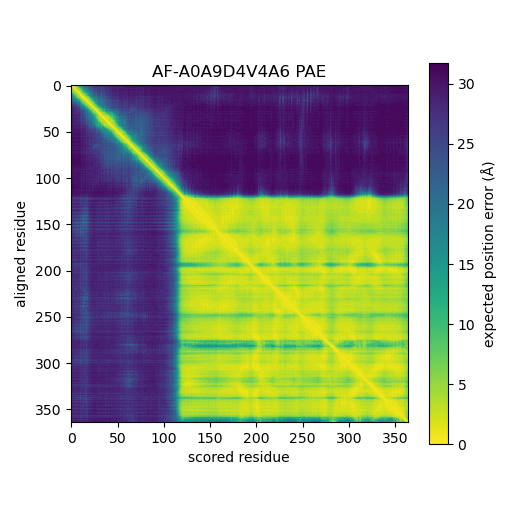C C . LEU A 1 258 ? 0.405 2.529 16.781 1.00 92.31 258 LEU A C 1
ATOM 2077 O O . LEU A 1 258 ? -0.799 2.510 16.523 1.00 92.31 258 LEU A O 1
ATOM 2081 N N . ARG A 1 259 ? 0.937 3.460 17.587 1.00 93.62 259 ARG A N 1
ATOM 2082 C CA . ARG A 1 259 ? 0.146 4.554 18.186 1.00 93.62 259 ARG A CA 1
ATOM 2083 C C . ARG A 1 259 ? -0.478 5.460 17.123 1.00 93.62 259 ARG A C 1
ATOM 2085 O O . ARG A 1 259 ? -1.640 5.844 17.248 1.00 93.62 259 ARG A O 1
ATOM 2092 N N . HIS A 1 260 ? 0.263 5.782 16.064 1.00 94.94 260 HIS A N 1
ATOM 2093 C CA . HIS A 1 260 ? -0.263 6.571 14.952 1.00 94.94 260 HIS A CA 1
ATOM 2094 C C . HIS A 1 260 ? -1.372 5.815 14.204 1.00 94.94 260 HIS A C 1
ATOM 2096 O O . HIS A 1 260 ? -2.426 6.391 13.942 1.00 94.94 260 HIS A O 1
ATOM 2102 N N . CYS A 1 261 ? -1.196 4.515 13.946 1.00 95.88 261 CYS A N 1
ATOM 2103 C CA . CYS A 1 261 ? -2.236 3.677 13.341 1.00 95.88 261 CYS A CA 1
ATOM 2104 C C . CYS A 1 261 ? -3.522 3.667 14.181 1.00 95.88 261 CYS A C 1
ATOM 2106 O O . CYS A 1 261 ? -4.607 3.860 13.643 1.00 95.88 261 CYS A O 1
ATOM 2108 N N . GLN A 1 262 ? -3.406 3.519 15.505 1.00 95.06 262 GLN A N 1
ATOM 2109 C CA . GLN A 1 262 ? -4.556 3.585 16.415 1.00 95.06 262 GLN A CA 1
ATOM 2110 C C . GLN A 1 262 ? -5.273 4.937 16.345 1.00 95.06 262 GLN A C 1
ATOM 2112 O O . GLN A 1 262 ? -6.501 4.980 16.347 1.00 95.06 262 GLN A O 1
ATOM 2117 N N . LYS A 1 263 ? -4.526 6.047 16.262 1.00 95.25 263 LYS A N 1
ATOM 2118 C CA . LYS A 1 263 ? -5.113 7.384 16.102 1.00 95.25 263 LYS A CA 1
ATOM 2119 C C . LYS A 1 263 ? -5.890 7.508 14.790 1.00 95.25 263 LYS A C 1
ATOM 2121 O O . LYS A 1 263 ? -6.986 8.049 14.803 1.00 95.25 263 LYS A O 1
ATOM 2126 N N . LEU A 1 264 ? -5.343 6.998 13.688 1.00 95.62 264 LEU A N 1
ATOM 2127 C CA . LEU A 1 264 ? -5.992 7.028 12.374 1.00 95.62 264 LEU A CA 1
ATOM 2128 C C . LEU A 1 264 ? -7.274 6.190 12.346 1.00 95.62 264 LEU A C 1
ATOM 2130 O O . LEU A 1 264 ? -8.301 6.666 11.872 1.00 95.62 264 LEU A O 1
ATOM 2134 N N . ILE A 1 265 ? -7.250 4.994 12.935 1.00 95.81 265 ILE A N 1
ATOM 2135 C CA . ILE A 1 265 ? -8.446 4.150 13.046 1.00 95.81 265 ILE A CA 1
ATOM 2136 C C . ILE A 1 265 ? -9.546 4.846 13.848 1.00 95.81 265 ILE A C 1
ATOM 2138 O O . ILE A 1 265 ? -10.688 4.881 13.404 1.00 95.81 265 ILE A O 1
ATOM 2142 N N . LYS A 1 266 ? -9.207 5.482 14.979 1.00 93.31 266 LYS A N 1
ATOM 2143 C CA . LYS A 1 266 ? -10.171 6.284 15.758 1.00 93.31 266 LYS A CA 1
ATOM 2144 C C . LYS A 1 266 ? -10.787 7.439 14.958 1.00 93.31 266 LYS A C 1
ATOM 2146 O O . LYS A 1 266 ? -11.830 7.950 15.339 1.00 93.31 266 LYS A O 1
ATOM 2151 N N . GLN A 1 267 ? -10.143 7.858 13.871 1.00 93.00 267 GLN A N 1
ATOM 2152 C CA . GLN A 1 267 ? -10.607 8.908 12.963 1.00 93.00 267 GLN A CA 1
ATOM 2153 C C . GLN A 1 267 ? -11.345 8.352 11.734 1.00 93.00 267 GLN A C 1
ATOM 2155 O O . GLN A 1 267 ? -11.564 9.085 10.769 1.00 93.00 267 GLN A O 1
ATOM 2160 N N . GLY A 1 268 ? -11.700 7.063 11.728 1.00 93.50 268 GLY A N 1
ATOM 2161 C CA . GLY A 1 268 ? -12.387 6.441 10.597 1.00 93.50 268 GLY A CA 1
ATOM 2162 C C . GLY A 1 268 ? -11.474 6.195 9.392 1.00 93.50 268 GLY A C 1
ATOM 2163 O O . GLY A 1 268 ? -11.967 6.120 8.272 1.00 93.50 268 GLY A O 1
ATOM 2164 N N . VAL A 1 269 ? -10.146 6.157 9.572 1.00 95.38 269 VAL A N 1
ATOM 2165 C CA . VAL A 1 269 ? -9.185 5.976 8.472 1.00 95.38 269 VAL A CA 1
ATOM 2166 C C . VAL A 1 269 ? -8.696 4.524 8.435 1.00 95.38 269 VAL A C 1
ATOM 2168 O O . VAL A 1 269 ? -8.031 4.092 9.383 1.00 95.38 269 VAL A O 1
ATOM 2171 N N . PRO A 1 270 ? -8.945 3.781 7.341 1.00 96.50 270 PRO A N 1
ATOM 2172 C CA . PRO A 1 270 ? -8.372 2.458 7.154 1.00 96.50 270 PRO A CA 1
ATOM 2173 C C . PRO A 1 270 ? -6.844 2.481 7.099 1.00 96.50 270 PRO A C 1
ATOM 2175 O O . PRO A 1 270 ? -6.218 3.376 6.517 1.00 96.50 270 PRO A O 1
ATOM 2178 N N . VAL A 1 271 ? -6.230 1.457 7.677 1.00 97.00 271 VAL A N 1
ATOM 2179 C CA . VAL A 1 271 ? -4.775 1.281 7.698 1.00 97.00 271 VAL A CA 1
ATOM 2180 C C . VAL A 1 271 ? -4.408 -0.060 7.085 1.00 97.00 271 VAL A C 1
ATOM 2182 O O . VAL A 1 271 ? -5.078 -1.063 7.313 1.00 97.00 271 VAL A O 1
ATOM 2185 N N . PHE A 1 272 ? -3.336 -0.076 6.299 1.00 97.06 272 PHE A N 1
ATOM 2186 C CA . PHE A 1 272 ? -2.904 -1.256 5.557 1.00 97.06 272 PHE A CA 1
ATOM 2187 C C . PHE A 1 272 ? -1.581 -1.787 6.102 1.00 97.06 272 PHE A C 1
ATOM 2189 O O . PHE A 1 272 ? -0.587 -1.057 6.188 1.00 97.06 272 PHE A O 1
ATOM 2196 N N . PHE A 1 273 ? -1.556 -3.079 6.410 1.00 96.25 273 PHE A N 1
ATOM 2197 C CA . PHE A 1 273 ? -0.398 -3.789 6.925 1.00 96.25 273 PHE A CA 1
ATOM 2198 C C . PHE A 1 273 ? 0.011 -4.929 5.996 1.00 96.25 273 PHE A C 1
ATOM 2200 O O . PHE A 1 273 ? -0.808 -5.701 5.509 1.00 96.25 273 PHE A O 1
ATOM 2207 N N . PHE A 1 274 ? 1.321 -5.100 5.856 1.00 95.31 274 PHE A N 1
ATOM 2208 C CA . PHE A 1 274 ? 1.909 -6.367 5.442 1.00 95.31 274 PHE A CA 1
ATOM 2209 C C . PHE A 1 274 ? 2.406 -7.076 6.707 1.00 95.31 274 PHE A C 1
ATOM 2211 O O . PHE A 1 274 ? 3.509 -6.758 7.172 1.00 95.31 274 PHE A O 1
ATOM 2218 N N . PRO A 1 275 ? 1.607 -7.966 7.327 1.00 93.12 275 PRO A N 1
ATOM 2219 C CA . PRO A 1 275 ? 1.941 -8.573 8.615 1.00 93.12 275 PRO A CA 1
ATOM 2220 C C . PRO A 1 275 ? 3.201 -9.452 8.572 1.00 93.12 275 PRO A C 1
ATOM 2222 O O . PRO A 1 275 ? 3.806 -9.660 9.619 1.00 93.12 275 PRO A O 1
ATOM 2225 N N . GLU A 1 276 ? 3.665 -9.882 7.394 1.00 88.31 276 GLU A N 1
ATOM 2226 C CA . GLU A 1 276 ? 4.979 -10.526 7.201 1.00 88.31 276 GLU A CA 1
ATOM 2227 C C . GLU A 1 276 ? 6.149 -9.602 7.600 1.00 88.31 276 GLU A C 1
ATOM 2229 O O . GLU A 1 276 ? 7.213 -10.030 8.046 1.00 88.31 276 GLU A O 1
ATOM 2234 N N . GLY A 1 277 ? 5.964 -8.285 7.461 1.00 80.50 277 GLY A N 1
ATOM 2235 C CA . GLY A 1 277 ? 6.954 -7.268 7.805 1.00 80.50 277 GLY A CA 1
ATOM 2236 C C . GLY A 1 277 ? 8.102 -7.113 6.802 1.00 80.50 277 GLY A C 1
ATOM 2237 O O . GLY A 1 277 ? 8.851 -6.145 6.912 1.00 80.50 277 GLY A O 1
ATOM 2238 N N . THR A 1 278 ? 8.237 -7.989 5.808 1.00 79.69 278 THR A N 1
ATOM 2239 C CA . THR A 1 278 ? 9.156 -7.886 4.660 1.00 79.69 278 THR A CA 1
ATOM 2240 C C . THR A 1 278 ? 8.527 -8.539 3.434 1.00 79.69 278 THR A C 1
ATOM 2242 O O . THR A 1 278 ? 7.628 -9.352 3.583 1.00 79.69 278 THR A O 1
ATOM 2245 N N . ARG A 1 279 ? 9.007 -8.195 2.232 1.00 82.25 279 ARG A N 1
ATOM 2246 C CA . ARG A 1 279 ? 8.655 -8.941 1.017 1.00 82.25 279 ARG A CA 1
ATOM 2247 C C . ARG A 1 279 ? 9.207 -10.358 1.115 1.00 82.25 279 ARG A C 1
ATOM 2249 O O . ARG A 1 279 ? 10.353 -10.519 1.552 1.00 82.25 279 ARG A O 1
ATOM 2256 N N . SER A 1 280 ? 8.432 -11.331 0.661 1.00 79.62 280 SER A N 1
ATOM 2257 C CA . SER A 1 280 ? 8.879 -12.708 0.514 1.00 79.62 280 SER A CA 1
ATOM 2258 C C . SER A 1 280 ? 10.126 -12.783 -0.380 1.00 79.62 280 SER A C 1
ATOM 2260 O O . SER A 1 280 ? 10.260 -12.044 -1.361 1.00 79.62 280 SER A O 1
ATOM 2262 N N . ARG A 1 281 ? 11.099 -13.614 0.008 1.00 74.62 281 ARG A N 1
ATOM 2263 C CA . ARG A 1 281 ? 12.358 -13.814 -0.737 1.00 74.62 281 ARG A CA 1
ATOM 2264 C C . ARG A 1 281 ? 12.290 -15.018 -1.671 1.00 74.62 281 ARG A C 1
ATOM 2266 O O . ARG A 1 281 ? 12.921 -15.004 -2.717 1.00 74.62 281 ARG A O 1
ATOM 2273 N N . ASP A 1 282 ? 11.518 -16.021 -1.288 1.00 75.00 282 ASP A N 1
ATOM 2274 C CA . ASP A 1 282 ? 11.325 -17.298 -1.972 1.00 75.00 282 ASP A CA 1
ATOM 2275 C C . ASP A 1 282 ? 9.943 -17.405 -2.641 1.00 75.00 282 ASP A C 1
ATOM 2277 O O . ASP A 1 282 ? 9.608 -18.431 -3.220 1.00 75.00 282 ASP A O 1
ATOM 2281 N N . GLY A 1 283 ? 9.134 -16.343 -2.574 1.00 70.50 283 GLY A N 1
ATOM 2282 C CA . GLY A 1 283 ? 7.771 -16.312 -3.105 1.00 70.50 283 GLY A CA 1
ATOM 2283 C C . GLY A 1 283 ? 6.725 -16.897 -2.155 1.00 70.50 283 GLY A C 1
ATOM 2284 O O . GLY A 1 283 ? 5.531 -16.761 -2.433 1.00 70.50 283 GLY A O 1
ATOM 2285 N N . LYS A 1 284 ? 7.156 -17.469 -1.024 1.00 81.62 284 LYS A N 1
ATOM 2286 C CA . LYS A 1 284 ? 6.300 -18.074 -0.006 1.00 81.62 284 LYS A CA 1
ATOM 2287 C C . LYS A 1 284 ? 5.841 -17.057 1.025 1.00 81.62 284 LYS A C 1
ATOM 2289 O O . LYS A 1 284 ? 6.619 -16.201 1.450 1.00 81.62 284 LYS A O 1
ATOM 2294 N N . MET A 1 285 ? 4.588 -17.156 1.454 1.00 85.19 285 MET A N 1
ATOM 2295 C CA . MET A 1 285 ? 4.048 -16.271 2.490 1.00 85.19 285 MET A CA 1
ATOM 2296 C C . MET A 1 285 ? 4.651 -16.603 3.867 1.00 85.19 285 MET A C 1
ATOM 2298 O O . MET A 1 285 ? 4.418 -17.681 4.418 1.00 85.19 285 MET A O 1
ATOM 2302 N N . ALA A 1 286 ? 5.384 -15.656 4.454 1.00 86.19 286 ALA A N 1
ATOM 2303 C CA . ALA A 1 286 ? 5.996 -15.788 5.776 1.00 86.19 286 ALA A CA 1
ATOM 2304 C C . ALA A 1 286 ? 4.967 -15.664 6.910 1.00 86.19 286 ALA A C 1
ATOM 2306 O O . ALA A 1 286 ? 3.840 -15.223 6.686 1.00 86.19 286 ALA A O 1
ATOM 2307 N N . GLN A 1 287 ? 5.346 -16.031 8.140 1.00 89.38 287 GLN A N 1
ATOM 2308 C CA . GLN A 1 287 ? 4.491 -15.902 9.328 1.00 89.38 287 GLN A CA 1
ATOM 2309 C C . GLN A 1 287 ? 4.024 -14.460 9.572 1.00 89.38 287 GLN A C 1
ATOM 2311 O O . GLN A 1 287 ? 4.753 -13.490 9.349 1.00 89.38 287 GLN A O 1
ATOM 2316 N N . PHE A 1 288 ? 2.792 -14.321 10.060 1.00 94.19 288 PHE A N 1
ATOM 2317 C CA . PHE A 1 288 ? 2.181 -13.024 10.330 1.00 94.19 288 PHE A CA 1
ATOM 2318 C C . PHE A 1 288 ? 2.522 -12.525 11.733 1.00 94.19 288 PHE A C 1
ATOM 2320 O O . PHE A 1 288 ? 2.428 -13.249 12.720 1.00 94.19 288 PHE A O 1
ATOM 2327 N N . LYS A 1 289 ? 2.895 -11.248 11.829 1.00 91.56 289 LYS A N 1
ATOM 2328 C CA . LYS A 1 289 ? 3.118 -10.568 13.105 1.00 91.56 289 LYS A CA 1
ATOM 2329 C C . LYS A 1 289 ? 1.802 -10.049 13.677 1.00 91.56 289 LYS A C 1
ATOM 2331 O O . LYS A 1 289 ? 1.001 -9.437 12.973 1.00 91.56 289 LYS A O 1
ATOM 2336 N N . ARG A 1 290 ? 1.660 -10.159 14.999 1.00 91.62 290 ARG A N 1
ATOM 2337 C CA . ARG A 1 290 ? 0.447 -9.803 15.761 1.00 91.62 290 ARG A CA 1
ATOM 2338 C C . ARG A 1 290 ? 0.044 -8.320 15.712 1.00 91.62 290 ARG A C 1
ATOM 2340 O O . ARG A 1 290 ? -1.100 -7.988 15.994 1.00 91.62 290 ARG A O 1
ATOM 2347 N N . GLY A 1 291 ? 0.958 -7.406 15.370 1.00 90.81 291 GLY A N 1
ATOM 2348 C CA . GLY A 1 291 ? 0.773 -5.956 15.561 1.00 90.81 291 GLY A CA 1
ATOM 2349 C C . GLY A 1 291 ? -0.476 -5.354 14.900 1.00 90.81 291 GLY A C 1
ATOM 2350 O O . GLY A 1 291 ? -1.166 -4.556 15.533 1.00 90.81 291 GLY A O 1
ATOM 2351 N N . ALA A 1 292 ? -0.789 -5.755 13.664 1.00 94.44 292 ALA A N 1
ATOM 2352 C CA . ALA A 1 292 ? -1.979 -5.288 12.942 1.00 94.44 292 ALA A CA 1
ATOM 2353 C C . ALA A 1 292 ? -3.278 -5.748 13.630 1.00 94.44 292 ALA A C 1
ATOM 2355 O O . ALA A 1 292 ? -4.198 -4.962 13.848 1.00 94.44 292 ALA A O 1
ATOM 2356 N N . PHE A 1 293 ? -3.307 -7.013 14.047 1.00 96.88 293 PHE A N 1
ATOM 2357 C CA . PHE A 1 293 ? -4.461 -7.665 14.663 1.00 96.88 293 PHE A CA 1
ATOM 2358 C C . PHE A 1 293 ? -4.722 -7.154 16.082 1.00 96.88 293 PHE A C 1
ATOM 2360 O O . PHE A 1 293 ? -5.868 -6.937 16.460 1.00 96.88 293 PHE A O 1
ATOM 2367 N N . THR A 1 294 ? -3.667 -6.841 16.843 1.00 95.50 294 THR A N 1
ATOM 2368 C CA . THR A 1 294 ? -3.799 -6.182 18.152 1.00 95.50 294 THR A CA 1
ATOM 2369 C C . THR A 1 294 ? -4.460 -4.816 18.031 1.00 95.50 294 THR A C 1
ATOM 2371 O O . THR A 1 294 ? -5.236 -4.420 18.899 1.00 95.50 294 THR A O 1
ATOM 2374 N N . ILE A 1 295 ? -4.150 -4.071 16.969 1.00 95.44 295 ILE A N 1
ATOM 2375 C CA . ILE A 1 295 ? -4.787 -2.783 16.710 1.00 95.44 295 ILE A CA 1
ATOM 2376 C C . ILE A 1 295 ? -6.263 -2.982 16.352 1.00 95.44 295 ILE A C 1
ATOM 2378 O O . ILE A 1 295 ? -7.103 -2.294 16.930 1.00 95.44 295 ILE A O 1
ATOM 2382 N N . ALA A 1 296 ? -6.567 -3.921 15.452 1.00 96.75 296 ALA A N 1
ATOM 2383 C CA . ALA A 1 296 ? -7.936 -4.216 15.039 1.00 96.75 296 ALA A CA 1
ATOM 2384 C C . ALA A 1 296 ? -8.819 -4.606 16.232 1.00 96.75 296 ALA A C 1
ATOM 2386 O O . ALA A 1 296 ? -9.851 -3.982 16.467 1.00 96.75 296 ALA A O 1
ATOM 2387 N N . ALA A 1 297 ? -8.348 -5.550 17.051 1.00 96.25 297 ALA A N 1
ATOM 2388 C CA . ALA A 1 297 ? -9.068 -6.035 18.221 1.00 96.25 297 ALA A CA 1
ATOM 2389 C C . ALA A 1 297 ? -9.281 -4.937 19.274 1.00 96.25 297 ALA A C 1
ATOM 2391 O O . ALA A 1 297 ? -10.380 -4.768 19.793 1.00 96.25 297 ALA A O 1
ATOM 2392 N N . LYS A 1 298 ? -8.255 -4.126 19.569 1.00 94.50 298 LYS A N 1
ATOM 2393 C CA . LYS A 1 298 ? -8.385 -3.021 20.538 1.00 94.50 298 LYS A CA 1
ATOM 2394 C C . LYS A 1 298 ? -9.335 -1.925 20.070 1.00 94.50 298 LYS A C 1
ATOM 2396 O O . LYS A 1 298 ? -9.966 -1.283 20.901 1.00 94.50 298 LYS A O 1
ATOM 2401 N N . ALA A 1 299 ? -9.387 -1.675 18.766 1.00 94.69 299 ALA A N 1
ATOM 2402 C CA . ALA A 1 299 ? -10.274 -0.679 18.186 1.00 94.69 299 ALA A CA 1
ATOM 2403 C C . ALA A 1 299 ? -11.655 -1.242 17.815 1.00 94.69 299 ALA A C 1
ATOM 2405 O O . ALA A 1 299 ? -12.502 -0.464 17.392 1.00 94.69 299 ALA A O 1
ATOM 2406 N N . GLN A 1 300 ? -11.876 -2.555 17.980 1.00 95.69 300 GLN A N 1
ATOM 2407 C CA . GLN A 1 300 ? -13.104 -3.255 17.587 1.00 95.69 300 GLN A CA 1
ATOM 2408 C C . GLN A 1 300 ? -13.488 -2.988 16.119 1.00 95.69 300 GLN A C 1
ATOM 2410 O O . GLN A 1 300 ? -14.657 -2.814 15.786 1.00 95.69 300 GLN A O 1
ATOM 2415 N N . VAL A 1 301 ? -12.486 -2.948 15.233 1.00 97.00 301 VAL A N 1
ATOM 2416 C CA . VAL A 1 301 ? -12.673 -2.754 13.785 1.00 97.00 301 VAL A CA 1
ATOM 2417 C C . VAL A 1 301 ? -12.412 -4.051 13.020 1.00 97.00 301 VAL A C 1
ATOM 2419 O O . VAL A 1 301 ? -11.588 -4.858 13.462 1.00 97.00 301 VAL A O 1
ATOM 2422 N N . PRO A 1 302 ? -13.068 -4.266 11.866 1.00 97.56 302 PRO A N 1
ATOM 2423 C CA . PRO A 1 302 ? -12.837 -5.458 11.065 1.00 97.56 302 PRO A CA 1
ATOM 2424 C C . PRO A 1 302 ? -11.410 -5.513 10.506 1.00 97.56 302 PRO A C 1
ATOM 2426 O O . PRO A 1 302 ? -10.818 -4.495 10.124 1.00 97.56 302 PRO A O 1
ATOM 2429 N N . VAL A 1 303 ? -10.886 -6.732 10.404 1.00 98.38 303 VAL A N 1
ATOM 2430 C CA . VAL A 1 303 ? -9.706 -7.057 9.603 1.00 98.38 303 VAL A CA 1
ATOM 2431 C C . VAL A 1 303 ? -10.180 -7.519 8.231 1.00 98.38 303 VAL A C 1
ATOM 2433 O O . VAL A 1 303 ? -11.002 -8.424 8.154 1.00 98.38 303 VAL A O 1
ATOM 2436 N N . VAL A 1 304 ? -9.670 -6.930 7.151 1.00 98.31 304 VAL A N 1
ATOM 2437 C CA . VAL A 1 304 ? -9.969 -7.369 5.778 1.00 98.31 304 VAL A CA 1
ATOM 2438 C C . VAL A 1 304 ? -8.731 -8.052 5.202 1.00 98.31 304 VAL A C 1
ATOM 2440 O O . VAL A 1 304 ? -7.743 -7.365 4.909 1.00 98.31 304 VAL A O 1
ATOM 2443 N N . PRO A 1 305 ? -8.740 -9.388 5.063 1.00 98.19 305 PRO A N 1
ATOM 2444 C CA . PRO A 1 305 ? -7.664 -10.108 4.404 1.00 98.19 305 PRO A CA 1
ATOM 2445 C C . PRO A 1 305 ? -7.708 -9.869 2.894 1.00 98.19 305 PRO A C 1
ATOM 2447 O O . PRO A 1 305 ? -8.771 -9.884 2.277 1.00 98.19 305 PRO A O 1
ATOM 2450 N N . ILE A 1 306 ? -6.546 -9.673 2.284 1.00 98.25 306 ILE A N 1
ATOM 2451 C CA . ILE A 1 306 ? -6.389 -9.454 0.847 1.00 98.25 306 ILE A CA 1
ATOM 2452 C C . ILE A 1 306 ? -5.279 -10.376 0.347 1.00 98.25 306 ILE A C 1
ATOM 2454 O O . ILE A 1 306 ? -4.190 -10.412 0.918 1.00 98.25 306 ILE A O 1
ATOM 2458 N N . SER A 1 307 ? -5.546 -11.130 -0.716 1.00 97.12 307 SER A N 1
ATOM 2459 C CA . SER A 1 307 ? -4.535 -11.948 -1.388 1.00 97.12 307 SER A CA 1
ATOM 2460 C C . SER A 1 307 ? -4.044 -11.245 -2.645 1.00 97.12 307 SER A C 1
ATOM 2462 O O . SER A 1 307 ? -4.835 -10.906 -3.526 1.00 97.12 307 SER A O 1
ATOM 2464 N N . LEU A 1 308 ? -2.729 -11.068 -2.742 1.00 96.06 308 LEU A N 1
ATOM 2465 C CA . LEU A 1 308 ? -2.035 -10.599 -3.935 1.00 96.06 308 LEU A CA 1
ATOM 2466 C C . LEU A 1 308 ? -1.381 -11.785 -4.638 1.00 96.06 308 LEU A C 1
ATOM 2468 O O . LEU A 1 308 ? -0.522 -12.463 -4.069 1.00 96.06 308 LEU A O 1
ATOM 2472 N N . VAL A 1 309 ? -1.778 -12.017 -5.886 1.00 95.12 309 VAL A N 1
ATOM 2473 C CA . VAL A 1 309 ? -1.293 -13.123 -6.713 1.00 95.12 309 VAL A CA 1
ATOM 2474 C C . VAL A 1 309 ? -0.614 -12.565 -7.958 1.00 95.12 309 VAL A C 1
ATOM 2476 O O . VAL A 1 309 ? -1.168 -11.728 -8.666 1.00 95.12 309 VAL A O 1
ATOM 2479 N N . GLY A 1 310 ? 0.587 -13.061 -8.255 1.00 92.69 310 GLY A N 1
ATOM 2480 C CA . GLY A 1 310 ? 1.286 -12.808 -9.520 1.00 92.69 310 GLY A CA 1
ATOM 2481 C C . GLY A 1 310 ? 2.291 -11.657 -9.487 1.00 92.69 310 GLY A C 1
ATOM 2482 O O . GLY A 1 310 ? 3.252 -11.684 -10.256 1.00 92.69 310 GLY A O 1
ATOM 2483 N N . THR A 1 311 ? 2.185 -10.708 -8.554 1.00 94.19 311 THR A N 1
ATOM 2484 C CA . THR A 1 311 ? 3.108 -9.559 -8.479 1.00 94.19 311 THR A CA 1
ATOM 2485 C C . THR A 1 311 ? 4.571 -9.989 -8.320 1.00 94.19 311 THR A C 1
ATOM 2487 O O . THR A 1 311 ? 5.446 -9.473 -9.018 1.00 94.19 311 THR A O 1
ATOM 2490 N N . GLY A 1 312 ? 4.843 -10.989 -7.473 1.00 91.44 312 GLY A N 1
ATOM 2491 C CA . GLY A 1 312 ? 6.180 -11.566 -7.293 1.00 91.44 312 GLY A CA 1
ATOM 2492 C C . GLY A 1 312 ? 6.710 -12.313 -8.521 1.00 91.44 312 GLY A C 1
ATOM 2493 O O . GLY A 1 312 ? 7.919 -12.359 -8.728 1.00 91.44 312 GLY A O 1
ATOM 2494 N N . LYS A 1 313 ? 5.828 -12.856 -9.374 1.00 91.69 313 LYS A N 1
ATOM 2495 C CA . LYS A 1 313 ? 6.223 -13.488 -10.646 1.00 91.69 313 LYS A CA 1
ATOM 2496 C C . LYS A 1 313 ? 6.619 -12.432 -11.683 1.00 91.69 313 LYS A C 1
ATOM 2498 O O . LYS A 1 313 ? 7.566 -12.659 -12.437 1.00 91.69 313 LYS A O 1
ATOM 2503 N N . LEU A 1 314 ? 5.919 -11.292 -11.703 1.00 94.19 314 LEU A N 1
ATOM 2504 C CA . LEU A 1 314 ? 6.169 -10.174 -12.619 1.00 94.19 314 LEU A CA 1
ATOM 2505 C C . LEU A 1 314 ? 7.452 -9.413 -12.273 1.00 94.19 314 LEU A C 1
ATOM 2507 O O . LEU A 1 314 ? 8.274 -9.166 -13.154 1.00 94.19 314 LEU A O 1
ATOM 2511 N N . MET A 1 315 ? 7.626 -9.055 -11.001 1.00 94.25 315 MET A N 1
ATOM 2512 C CA . MET A 1 315 ? 8.805 -8.351 -10.495 1.00 94.25 315 MET A CA 1
ATOM 2513 C C . MET A 1 315 ? 9.235 -8.983 -9.163 1.00 94.25 315 MET A C 1
ATOM 2515 O O . MET A 1 315 ? 8.753 -8.567 -8.102 1.00 94.25 315 MET A O 1
ATOM 2519 N N . PRO A 1 316 ? 10.114 -10.001 -9.202 1.00 91.56 316 PRO A N 1
ATOM 2520 C CA . PRO A 1 316 ? 10.603 -10.669 -8.002 1.00 91.56 316 PRO A CA 1
ATOM 2521 C C . PRO A 1 316 ? 11.384 -9.723 -7.086 1.00 91.56 316 PRO A C 1
ATOM 2523 O O . PRO A 1 316 ? 12.078 -8.809 -7.536 1.00 91.56 316 PRO A O 1
ATOM 2526 N N . ASN A 1 317 ? 11.304 -9.967 -5.781 1.00 88.25 317 ASN A N 1
ATOM 2527 C CA . ASN A 1 317 ? 12.090 -9.251 -4.780 1.00 88.25 317 ASN A CA 1
ATOM 2528 C C . ASN A 1 317 ? 13.600 -9.418 -5.046 1.00 88.25 317 ASN A C 1
ATOM 2530 O O . ASN A 1 317 ? 14.072 -10.536 -5.231 1.00 88.25 317 ASN A O 1
ATOM 2534 N N . GLY A 1 318 ? 14.356 -8.316 -5.067 1.00 87.69 318 GLY A N 1
ATOM 2535 C CA . GLY A 1 318 ? 15.786 -8.317 -5.407 1.00 87.69 318 GLY A CA 1
ATOM 2536 C C . GLY A 1 318 ? 16.089 -8.277 -6.911 1.00 87.69 318 GLY A C 1
ATOM 2537 O O . GLY A 1 318 ? 17.252 -8.153 -7.289 1.00 87.69 318 GLY A O 1
ATOM 2538 N N . LEU A 1 319 ? 15.066 -8.355 -7.769 1.00 90.00 319 LEU A N 1
ATOM 2539 C CA . LEU A 1 319 ? 15.167 -8.210 -9.223 1.00 90.00 319 LEU A CA 1
ATOM 2540 C C . LEU A 1 319 ? 14.302 -7.045 -9.725 1.00 90.00 319 LEU A C 1
ATOM 2542 O O . LEU A 1 319 ? 13.685 -7.130 -10.784 1.00 90.00 319 LEU A O 1
ATOM 2546 N N . GLU A 1 320 ? 14.273 -5.931 -8.990 1.00 90.81 320 GLU A N 1
ATOM 2547 C CA . GLU A 1 320 ? 13.453 -4.753 -9.312 1.00 90.81 320 GLU A CA 1
ATOM 2548 C C . GLU A 1 320 ? 13.778 -4.135 -10.685 1.00 90.81 320 GLU A C 1
ATOM 2550 O O . GLU A 1 320 ? 12.918 -3.526 -11.314 1.00 90.81 320 GLU A O 1
ATOM 2555 N N . GLY A 1 321 ? 14.987 -4.354 -11.212 1.00 92.56 321 GLY A N 1
ATOM 2556 C CA . GLY A 1 321 ? 15.366 -3.972 -12.579 1.00 92.56 321 GLY A CA 1
ATOM 2557 C C . GLY A 1 321 ? 14.781 -4.865 -13.684 1.00 92.56 321 GLY A C 1
ATOM 2558 O O . GLY A 1 321 ? 15.217 -4.773 -14.828 1.00 92.56 321 GLY A O 1
ATOM 2559 N N . THR A 1 322 ? 13.853 -5.767 -13.359 1.00 93.69 322 THR A N 1
ATOM 2560 C CA . THR A 1 322 ? 13.248 -6.737 -14.281 1.00 93.69 322 THR A CA 1
ATOM 2561 C C . THR A 1 322 ? 11.732 -6.703 -14.161 1.00 93.69 322 THR A C 1
ATOM 2563 O O . THR A 1 322 ? 11.188 -6.757 -13.062 1.00 93.69 322 THR A O 1
ATOM 2566 N N . LEU A 1 323 ? 11.045 -6.679 -15.304 1.00 96.00 323 LEU A N 1
ATOM 2567 C CA . LEU A 1 323 ? 9.592 -6.752 -15.363 1.00 96.00 323 LEU A CA 1
ATOM 2568 C C . LEU A 1 323 ? 9.171 -7.769 -16.419 1.00 96.00 323 LEU A C 1
ATOM 2570 O O . LEU A 1 323 ? 9.419 -7.597 -17.615 1.00 96.00 323 LEU A O 1
ATOM 2574 N N . ARG A 1 324 ? 8.537 -8.847 -15.966 1.00 95.38 324 ARG A N 1
ATOM 2575 C CA . ARG A 1 324 ? 7.954 -9.875 -16.829 1.00 95.38 324 ARG A CA 1
ATOM 2576 C C . ARG A 1 324 ? 6.524 -9.473 -17.219 1.00 95.38 324 ARG A C 1
ATOM 2578 O O . ARG A 1 324 ? 5.861 -8.785 -16.445 1.00 95.38 324 ARG A O 1
ATOM 2585 N N . PRO A 1 325 ? 6.041 -9.844 -18.416 1.00 94.19 325 PRO A N 1
ATOM 2586 C CA . PRO A 1 325 ? 4.628 -9.701 -18.751 1.00 94.19 325 PRO A CA 1
ATOM 2587 C C . PRO A 1 325 ? 3.781 -10.674 -17.919 1.00 94.19 325 PRO A C 1
ATOM 2589 O O . PRO A 1 325 ? 4.279 -11.704 -17.465 1.00 94.19 325 PRO A O 1
ATOM 2592 N N . GLY A 1 326 ? 2.499 -10.361 -17.748 1.00 94.25 326 GLY A N 1
ATOM 2593 C CA . GLY A 1 326 ? 1.544 -11.248 -17.093 1.00 94.25 326 GLY A CA 1
ATOM 2594 C C . GLY A 1 326 ? 0.351 -10.498 -16.516 1.00 94.25 326 GLY A C 1
ATOM 2595 O O . GLY A 1 326 ? 0.107 -9.333 -16.849 1.00 94.25 326 GLY A O 1
ATOM 2596 N N . SER A 1 327 ? -0.378 -11.185 -15.644 1.00 95.19 327 SER A N 1
ATOM 2597 C CA . SER A 1 327 ? -1.505 -10.647 -14.892 1.00 95.19 327 SER A CA 1
ATOM 2598 C C . SER A 1 327 ? -1.241 -10.691 -13.388 1.00 95.19 327 SER A C 1
ATOM 2600 O O . SER A 1 327 ? -0.445 -11.488 -12.885 1.00 95.19 327 SER A O 1
ATOM 2602 N N . VAL A 1 328 ? -1.918 -9.798 -12.680 1.00 96.06 328 VAL A N 1
ATOM 2603 C CA . VAL A 1 328 ? -1.972 -9.725 -11.225 1.00 96.06 328 VAL A CA 1
ATOM 2604 C C . VAL A 1 328 ? -3.425 -9.850 -10.811 1.00 96.06 328 VAL A C 1
ATOM 2606 O O . VAL A 1 328 ? -4.292 -9.217 -11.414 1.00 96.06 328 VAL A O 1
ATOM 2609 N N . LYS A 1 329 ? -3.677 -10.635 -9.767 1.00 96.38 329 LYS A N 1
ATOM 2610 C CA . LYS A 1 329 ? -5.005 -10.798 -9.187 1.00 96.38 329 LYS A CA 1
ATOM 2611 C C . LYS A 1 329 ? -5.010 -10.303 -7.745 1.00 96.38 329 LYS A C 1
ATOM 2613 O O . LYS A 1 329 ? -4.127 -10.663 -6.963 1.00 96.38 329 LYS A O 1
ATOM 2618 N N . VAL A 1 330 ? -5.986 -9.465 -7.418 1.00 97.38 330 VAL A N 1
ATOM 2619 C CA . VAL A 1 330 ? -6.263 -8.965 -6.071 1.00 97.38 330 VAL A CA 1
ATOM 2620 C C . VAL A 1 330 ? -7.578 -9.562 -5.617 1.00 97.38 330 VAL A C 1
ATOM 2622 O O . VAL A 1 330 ? -8.607 -9.328 -6.240 1.00 97.38 330 VAL A O 1
ATOM 2625 N N . ILE A 1 331 ? -7.548 -10.325 -4.535 1.00 97.88 331 ILE A N 1
ATOM 2626 C CA . ILE A 1 331 ? -8.742 -10.979 -4.001 1.00 97.88 331 ILE A CA 1
ATOM 2627 C C . ILE A 1 331 ? -8.989 -10.399 -2.619 1.00 97.88 331 ILE A C 1
ATOM 2629 O O . ILE A 1 331 ? -8.187 -10.613 -1.708 1.00 97.88 331 ILE A O 1
ATOM 2633 N N . VAL A 1 332 ? -10.065 -9.633 -2.479 1.00 98.38 332 VAL A N 1
ATOM 2634 C CA . VAL A 1 332 ? -10.492 -9.062 -1.204 1.00 98.38 332 VAL A CA 1
ATOM 2635 C C . VAL A 1 332 ? -11.460 -10.035 -0.541 1.00 98.38 332 VAL A C 1
ATOM 2637 O O . VAL A 1 332 ? -12.537 -10.321 -1.063 1.00 98.38 332 VAL A O 1
ATOM 2640 N N . HIS A 1 333 ? -11.073 -10.553 0.619 1.00 98.25 333 HIS A N 1
ATOM 2641 C CA . HIS A 1 333 ? -11.854 -11.549 1.346 1.00 98.25 333 HIS A CA 1
ATOM 2642 C C . HIS A 1 333 ? -12.873 -10.899 2.290 1.00 98.25 333 HIS A C 1
ATOM 2644 O O . HIS A 1 333 ? -12.708 -9.730 2.652 1.00 98.25 333 HIS A O 1
ATOM 2650 N N . PRO A 1 334 ? -13.900 -11.646 2.737 1.00 98.00 334 PRO A N 1
ATOM 2651 C CA . PRO A 1 334 ? -14.850 -11.157 3.728 1.00 98.00 334 PRO A CA 1
ATOM 2652 C C . PRO A 1 334 ? -14.167 -10.635 5.007 1.00 98.00 334 PRO A C 1
ATOM 2654 O O . PRO A 1 334 ? -13.188 -11.230 5.473 1.00 98.00 334 PRO A O 1
ATOM 2657 N N . PRO A 1 335 ? -14.676 -9.538 5.599 1.00 97.56 335 PRO A N 1
ATOM 2658 C CA . PRO A 1 335 ? -14.106 -8.954 6.805 1.00 97.56 335 PRO A CA 1
ATOM 2659 C C . PRO A 1 335 ? -14.273 -9.877 8.017 1.00 97.56 335 PRO A C 1
ATOM 2661 O O . PRO A 1 335 ? -15.354 -10.399 8.282 1.00 97.56 335 PRO A O 1
ATOM 2664 N N . ILE A 1 336 ? -13.215 -9.997 8.812 1.00 97.69 336 ILE A N 1
ATOM 2665 C CA . ILE A 1 336 ? -13.170 -10.786 10.042 1.00 97.69 336 ILE A CA 1
ATOM 2666 C C . ILE A 1 336 ? -13.273 -9.835 11.237 1.00 97.69 336 ILE A C 1
ATOM 2668 O O . ILE A 1 336 ? -12.510 -8.873 11.348 1.00 97.69 336 ILE A O 1
ATOM 2672 N N . ARG A 1 337 ? -14.215 -10.096 12.148 1.00 96.06 337 ARG A N 1
ATOM 2673 C CA . ARG A 1 337 ? -14.394 -9.342 13.399 1.00 96.06 337 ARG A CA 1
ATOM 2674 C C . ARG A 1 337 ? -14.067 -10.235 14.592 1.00 96.06 337 ARG A C 1
ATOM 2676 O O . ARG A 1 337 ? -14.375 -11.421 14.578 1.00 96.06 337 ARG A O 1
ATOM 2683 N N . GLY A 1 338 ? -13.450 -9.663 15.620 1.00 93.69 338 GLY A N 1
ATOM 2684 C CA . GLY A 1 338 ? -13.050 -10.407 16.811 1.00 93.69 338 GLY A CA 1
ATOM 2685 C C . GLY A 1 338 ? -12.332 -9.538 17.837 1.00 93.69 338 GLY A C 1
ATOM 2686 O O . GLY A 1 338 ? -11.798 -8.476 17.518 1.00 93.69 338 GLY A O 1
ATOM 2687 N N . SER A 1 339 ? -12.329 -9.997 19.086 1.00 93.81 339 SER A N 1
ATOM 2688 C CA . SER A 1 339 ? -11.663 -9.343 20.219 1.00 93.81 339 SER A CA 1
ATOM 2689 C C . SER A 1 339 ? -10.300 -9.955 20.556 1.00 93.81 339 SER A C 1
ATOM 2691 O O . SER A 1 339 ? -9.506 -9.316 21.247 1.00 93.81 339 SER A O 1
ATOM 2693 N N . ASN A 1 340 ? -9.999 -11.154 20.049 1.00 96.38 340 ASN A N 1
ATOM 2694 C CA . ASN A 1 340 ? -8.719 -11.823 20.246 1.00 96.38 340 ASN A CA 1
ATOM 2695 C C . ASN A 1 340 ? -7.775 -11.575 19.049 1.00 96.38 340 ASN A C 1
ATOM 2697 O O . ASN A 1 340 ? -8.082 -11.990 17.928 1.00 96.38 340 ASN A O 1
ATOM 2701 N N . PRO A 1 341 ? -6.616 -10.919 19.254 1.00 95.75 341 PRO A N 1
ATOM 2702 C CA . PRO A 1 341 ? -5.641 -10.689 18.191 1.00 95.75 341 PRO A CA 1
ATOM 2703 C C . PRO A 1 341 ? -5.074 -11.963 17.558 1.00 95.75 341 PRO A C 1
ATOM 2705 O O . PRO A 1 341 ? -4.698 -11.922 16.387 1.00 95.75 341 PRO A O 1
ATOM 2708 N N . ASP A 1 342 ? -4.960 -13.053 18.320 1.00 96.00 342 ASP A N 1
ATOM 2709 C CA . ASP A 1 342 ? -4.363 -14.302 17.833 1.00 96.00 342 ASP A CA 1
ATOM 2710 C C . ASP A 1 342 ? -5.300 -15.010 16.860 1.00 96.00 342 ASP A C 1
ATOM 2712 O O . ASP A 1 342 ? -4.892 -15.305 15.737 1.00 96.00 342 ASP A O 1
ATOM 2716 N N . ASP A 1 343 ? -6.577 -15.120 17.220 1.00 96.19 343 ASP A N 1
ATOM 2717 C CA . ASP A 1 343 ? -7.608 -15.698 16.355 1.00 96.19 343 ASP A CA 1
ATOM 2718 C C . ASP A 1 343 ? -7.754 -14.889 15.058 1.00 96.19 343 ASP A C 1
ATOM 2720 O O . ASP A 1 343 ? -7.787 -15.452 13.964 1.00 96.19 343 ASP A O 1
ATOM 2724 N N . LEU A 1 344 ? -7.762 -13.551 15.148 1.00 97.06 344 LEU A N 1
ATOM 2725 C CA . LEU A 1 344 ? -7.786 -12.677 13.969 1.00 97.06 344 LEU A CA 1
ATOM 2726 C C . LEU A 1 344 ? -6.571 -12.902 13.059 1.00 97.06 344 LEU A C 1
ATOM 2728 O O . LEU A 1 344 ? -6.704 -12.894 11.832 1.00 97.06 344 LEU A O 1
ATOM 2732 N N . CYS A 1 345 ? -5.388 -13.074 13.651 1.00 96.94 345 CYS A N 1
ATOM 2733 C CA . CYS A 1 345 ? -4.145 -13.313 12.927 1.00 96.94 345 CYS A CA 1
ATOM 2734 C C . CYS A 1 345 ? -4.176 -14.658 12.200 1.00 96.94 345 CYS A C 1
ATOM 2736 O O . CYS A 1 345 ? -3.872 -14.722 11.006 1.00 96.94 345 CYS A O 1
ATOM 2738 N N . GLU A 1 346 ? -4.560 -15.716 12.909 1.00 95.94 346 GLU A N 1
ATOM 2739 C CA . GLU A 1 346 ? -4.636 -17.072 12.380 1.00 95.94 346 GLU A CA 1
ATOM 2740 C C . GLU A 1 346 ? -5.691 -17.188 11.278 1.00 95.94 346 GLU A C 1
ATOM 2742 O O . GLU A 1 346 ? -5.377 -17.629 10.173 1.00 95.94 346 GLU A O 1
ATOM 2747 N N . GLN A 1 347 ? -6.914 -16.705 11.515 1.00 96.88 347 GLN A N 1
ATOM 2748 C CA . GLN A 1 347 ? -7.981 -16.745 10.514 1.00 96.88 347 GLN A CA 1
ATOM 2749 C C . GLN A 1 347 ? -7.597 -15.963 9.253 1.00 96.88 347 GLN A C 1
ATOM 2751 O O . GLN A 1 347 ? -7.732 -16.478 8.141 1.00 96.88 347 GLN A O 1
ATOM 2756 N N . SER A 1 348 ? -7.039 -14.756 9.407 1.00 97.00 348 SER A N 1
ATOM 2757 C CA . SER A 1 348 ? -6.583 -13.954 8.263 1.00 97.00 348 SER A CA 1
ATOM 2758 C C . SER A 1 348 ? -5.474 -14.659 7.481 1.00 97.00 348 SER A C 1
ATOM 2760 O O . SER A 1 348 ? -5.489 -14.660 6.249 1.00 97.00 348 SER A O 1
ATOM 2762 N N . ARG A 1 349 ? -4.515 -15.283 8.181 1.00 95.44 349 ARG A N 1
ATOM 2763 C CA . ARG A 1 349 ? -3.452 -16.074 7.551 1.00 95.44 349 ARG A CA 1
ATOM 2764 C C . ARG A 1 349 ? -4.030 -17.259 6.787 1.00 95.44 349 ARG A C 1
ATOM 2766 O O . ARG A 1 349 ? -3.621 -17.478 5.652 1.00 95.44 349 ARG A O 1
ATOM 2773 N N . ASN A 1 350 ? -4.957 -18.003 7.381 1.00 95.69 350 ASN A N 1
ATOM 2774 C CA . ASN A 1 350 ? -5.538 -19.205 6.785 1.00 95.69 350 ASN A CA 1
ATOM 2775 C C . ASN A 1 350 ? -6.340 -18.877 5.522 1.00 95.69 350 ASN A C 1
ATOM 2777 O O . ASN A 1 350 ? -6.179 -19.548 4.503 1.00 95.69 350 ASN A O 1
ATOM 2781 N N . VAL A 1 351 ? -7.133 -17.801 5.554 1.00 96.81 351 VAL A N 1
ATOM 2782 C CA . VAL A 1 351 ? -7.883 -17.305 4.390 1.00 96.81 351 VAL A CA 1
ATOM 2783 C C . VAL A 1 351 ? -6.937 -16.913 3.252 1.00 96.81 351 VAL A C 1
ATOM 2785 O O . VAL A 1 351 ? -7.105 -17.376 2.121 1.00 96.81 351 VAL A O 1
ATOM 2788 N N . ILE A 1 352 ? -5.900 -16.119 3.549 1.00 96.25 352 ILE A N 1
ATOM 2789 C CA . ILE A 1 352 ? -4.924 -15.703 2.534 1.00 96.25 352 ILE A CA 1
ATOM 2790 C C . ILE A 1 352 ? -4.154 -16.921 2.011 1.00 96.25 352 ILE A C 1
ATOM 2792 O O . ILE A 1 352 ? -4.053 -17.084 0.800 1.00 96.25 352 ILE A O 1
ATOM 2796 N N . SER A 1 353 ? -3.671 -17.799 2.892 1.00 94.31 353 SER A N 1
ATOM 2797 C CA . SER A 1 353 ? -2.934 -19.021 2.541 1.00 94.31 353 SER A CA 1
ATOM 2798 C C . SER A 1 353 ? -3.722 -19.905 1.577 1.00 94.31 353 SER A C 1
ATOM 2800 O O . SER A 1 353 ? -3.232 -20.237 0.499 1.00 94.31 353 SER A O 1
ATOM 2802 N N . LYS A 1 354 ? -4.978 -20.218 1.917 1.00 94.62 354 LYS A N 1
ATOM 2803 C CA . LYS A 1 354 ? -5.861 -21.041 1.084 1.00 94.62 354 LYS A CA 1
ATOM 2804 C C . LYS A 1 354 ? -6.039 -20.441 -0.310 1.00 94.62 354 LYS A C 1
ATOM 2806 O O . LYS A 1 354 ? -5.938 -21.160 -1.301 1.00 94.62 354 LYS A O 1
ATOM 2811 N N . SER A 1 355 ? -6.252 -19.128 -0.387 1.00 94.06 355 SER A N 1
ATOM 2812 C CA . SER A 1 355 ? -6.386 -18.411 -1.658 1.00 94.06 355 SER A CA 1
ATOM 2813 C C . SER A 1 355 ? -5.099 -18.447 -2.492 1.00 94.06 355 SER A C 1
ATOM 2815 O O . SER A 1 355 ? -5.147 -18.693 -3.698 1.00 94.06 355 SER A O 1
ATOM 2817 N N . LEU A 1 356 ? -3.933 -18.272 -1.861 1.00 92.44 356 LEU A N 1
ATOM 2818 C CA . LEU A 1 356 ? -2.636 -18.356 -2.539 1.00 92.44 356 LEU A CA 1
ATOM 2819 C C . LEU A 1 356 ? -2.365 -19.771 -3.079 1.00 92.44 356 LEU A C 1
ATOM 2821 O O . LEU A 1 356 ? -1.967 -19.906 -4.237 1.00 92.44 356 LEU A O 1
ATOM 2825 N N . LEU A 1 357 ? -2.650 -20.812 -2.290 1.00 91.50 357 LEU A N 1
ATOM 2826 C CA . LEU A 1 357 ? -2.494 -22.215 -2.696 1.00 91.50 357 LEU A CA 1
ATOM 2827 C C . LEU A 1 357 ? -3.391 -22.569 -3.890 1.00 91.50 357 LEU A C 1
ATOM 2829 O O . LEU A 1 357 ? -2.925 -23.193 -4.841 1.00 91.50 357 LEU A O 1
ATOM 2833 N N . GLN A 1 358 ? -4.646 -22.105 -3.896 1.00 90.81 358 GLN A N 1
ATOM 2834 C CA . GLN A 1 358 ? -5.568 -22.282 -5.029 1.00 90.81 358 GLN A CA 1
ATOM 2835 C C . GLN A 1 358 ? -5.045 -21.664 -6.334 1.00 90.81 358 GLN A C 1
ATOM 2837 O O . GLN A 1 358 ? -5.379 -22.138 -7.416 1.00 90.81 358 GLN A O 1
ATOM 2842 N N . HIS A 1 359 ? -4.200 -20.635 -6.243 1.00 87.25 359 HIS A N 1
ATOM 2843 C CA . HIS A 1 359 ? -3.586 -19.968 -7.392 1.00 87.25 359 HIS A CA 1
ATOM 2844 C C . HIS A 1 359 ? -2.122 -20.400 -7.629 1.00 87.25 359 HIS A C 1
ATOM 2846 O O . HIS A 1 359 ? -1.370 -19.716 -8.334 1.00 87.25 359 HIS A O 1
ATOM 2852 N N . GLY A 1 360 ? -1.705 -21.536 -7.054 1.00 77.62 360 GLY A N 1
ATOM 2853 C CA . GLY A 1 360 ? -0.396 -22.148 -7.293 1.00 77.62 360 GLY A CA 1
ATOM 2854 C C . GLY A 1 360 ? 0.781 -21.357 -6.716 1.00 77.62 360 GLY A C 1
ATOM 2855 O O . GLY A 1 360 ? 1.848 -21.302 -7.333 1.00 77.62 360 GLY A O 1
ATOM 2856 N N . LEU A 1 361 ? 0.583 -20.680 -5.582 1.00 77.31 361 LEU A N 1
ATOM 2857 C CA . LEU A 1 361 ? 1.645 -20.055 -4.792 1.00 77.31 361 LEU A CA 1
ATOM 2858 C C . LEU A 1 361 ? 1.894 -20.870 -3.520 1.00 77.31 361 LEU A C 1
ATOM 2860 O O . LEU A 1 361 ? 0.954 -21.283 -2.848 1.00 77.31 361 LEU A O 1
ATOM 2864 N N . GLU A 1 362 ? 3.165 -21.074 -3.182 1.00 69.75 362 GLU A N 1
ATOM 2865 C CA . GLU A 1 362 ? 3.572 -21.812 -1.984 1.00 69.75 362 GLU A CA 1
ATOM 2866 C C . GLU A 1 362 ? 3.449 -20.950 -0.710 1.00 69.75 362 GLU A C 1
ATOM 2868 O O . GLU A 1 362 ? 3.546 -19.721 -0.748 1.00 69.75 362 GLU A O 1
ATOM 2873 N N . VAL A 1 363 ? 3.237 -21.590 0.441 1.00 65.75 363 VAL A N 1
ATOM 2874 C CA . VAL A 1 363 ? 3.062 -20.946 1.755 1.00 65.75 363 VAL A CA 1
ATOM 2875 C C . VAL A 1 363 ? 3.911 -21.688 2.791 1.00 65.75 363 VAL A C 1
ATOM 2877 O O . VAL A 1 363 ? 4.044 -22.905 2.689 1.00 65.75 363 VAL A O 1
ATOM 2880 N N . HIS A 1 364 ? 4.502 -20.958 3.748 1.00 57.91 364 HIS A N 1
ATOM 2881 C CA . HIS A 1 364 ? 5.253 -21.533 4.877 1.00 57.91 364 HIS A CA 1
ATOM 2882 C C . HIS A 1 364 ? 4.378 -21.903 6.066 1.00 57.91 364 HIS A C 1
ATOM 2884 O O . HIS A 1 364 ? 3.453 -21.113 6.391 1.00 57.91 364 HIS A O 1
#

Sequence (364 aa):
MDAIRKPLLGLPSPTAYLRAPSQRPGFVSFSQTCARLQASLRRCHKGMLVAQLEKESLSSCFRGVWDVSACSRYGLCAWRKKTHWRIGRKKGAARCEMTASAQVSQAPNSDWSGSTAPSGPTFRQRVRAFCFYVTTYVVAFPLFFVMLFVQPYVLMLDRHKRKLQHFINKLWASLTIRLFYKAEIEGLENLPGPDEAAVYVSNHQSFLDIYTLFLLERPFKFISKTSNFLIPIIGWSMYLTGHIPLRRMDTKSQMECLRHCQKLIKQGVPVFFFPEGTRSRDGKMAQFKRGAFTIAAKAQVPVVPISLVGTGKLMPNGLEGTLRPGSVKVIVHPPIRGSNPDDLCEQSRNVISKSLLQHGLEVH

Secondary structure (DSSP, 8-state):
-------------S-----PPPP------TTTTHHHHHHHHTTSTTS-------SSSSSSTTS----S--SSS---------------------------------------------PPPPHHHHHHHHHHHHHHHHHHHHHHHHHHHHHHHHHHH-TTT-HHHHHHHHHHHHHHHHHH-EEEEE-GGGSPPTT---EEEE----THHHHHHGGGSS--EEEEEGGGGGSTTHHHHHHHHTPEEE-TT-HHHHHHHHHHHHHHHHTT--EEE-TTSS--SSSSBPPPPTHHHHHHHHHT--EEEEEEESHHHHS-TT-TT-----EEEEEEPPPB--S-HHHHHHHHHHHHHHHHHHTT--B-

Mean predicted aligned error: 16.56 Å

Solvent-accessible surface area (backbone atoms only — not comparable to full-atom values): 22496 Å² total; per-residue (Å²): 135,88,85,88,87,88,85,92,90,87,83,87,77,98,75,91,86,81,80,83,91,82,86,87,90,81,94,73,80,78,79,68,62,62,68,60,52,60,61,54,61,66,68,64,76,79,78,81,94,85,82,94,81,84,86,85,80,81,79,60,90,84,63,94,76,88,76,96,78,82,88,83,88,79,91,80,82,88,88,88,88,86,83,90,82,86,91,79,92,80,90,82,89,78,89,77,88,77,83,83,77,83,76,82,78,80,74,82,86,73,85,82,83,77,77,80,69,82,74,72,85,49,70,69,24,32,52,46,24,50,50,50,53,51,48,42,50,65,52,40,54,64,53,48,54,52,48,61,70,48,39,67,57,35,56,72,77,35,64,77,58,23,56,67,48,42,49,53,49,24,51,45,29,49,64,45,38,73,79,60,38,51,78,46,79,45,42,72,85,43,56,72,57,97,66,49,33,33,33,37,35,31,68,44,35,28,80,55,47,63,46,58,57,44,69,67,84,61,61,62,35,46,68,41,52,51,73,57,47,70,38,80,66,63,11,49,49,39,55,77,42,58,42,44,62,33,46,93,90,37,71,66,41,47,53,53,40,52,53,51,51,52,53,37,37,75,67,32,25,20,36,37,42,49,40,50,74,56,63,24,82,84,66,33,46,63,71,71,48,56,68,63,29,45,48,21,22,75,66,71,27,35,36,32,33,30,36,72,41,44,37,35,75,28,26,34,58,96,38,73,67,29,30,47,78,58,57,31,40,38,41,38,38,70,59,47,76,55,74,49,29,64,61,50,44,51,53,41,49,50,55,35,46,54,56,37,46,76,69,77,39,60,69,109

Radius of gyration: 31.27 Å; Cα contacts (8 Å, |Δi|>4): 451; chains: 1; bounding box: 73×109×66 Å

Organism: Adiantum capillus-veneris (NCBI:txid13818)

Foldseek 3Di:
DDDDDDDDDDDDDPDPDDDDDDDDDDDDDDPPPVVVVVVVVVVVPPPDDDDPPPDPPPPPPPDDDDDPPPPPDDDDDDDDDDDDDDDDDDDDDDDDDDDDPDDPDDDDDDPPPPDDDPPPFDPVQLVLLVVLVVLLCVLLPVLLVVLVVCLVVCCVPPVQLSLVLLVSLLVSLVSSDVVFAAEAEADLVLDDDLQAAEEEEEFAWAPNVVSNVSPSSHGAAEEDAQVQLVPPSRNVSSVSSPHQHADLVDPVRVVVSLVVCLVSNVRSHYYYDHQQSDHDQPQAGHAGHLSSLQSCLVSQHWYKAKYKPCNCVQAGDVRSSGGDYYYIYIYIDHTDTDNDSVCNRVVSCVVRQVVCVVRPTHYD